Protein AF-A0A813M801-F1 (afdb_monomer)

InterPro domains:
  IPR053019 GATA zinc finger domain-containing protein [PTHR23353] (71-148)

pLDDT: mean 74.2, std 25.32, range [29.84, 98.56]

Foldseek 3Di:
DDDDDDPPPPPPPDDDPDPPPDFKDKFAAPPDQDPVLVVVLVVVQVVLCVVQVWDWDDDPRMIITGNDPPDPPVSVVVSVVVNVVSRCVSPVVRDRPVVDPPPPCPDPPDDDDDDDDDDDDDDDDDDDDDDDDDDDDDDDDDDDDDDDDDDDDDDDDDDDDDDDDDDDDDPPPPPPPPPPPPPPVDQDKDKDKFWFAQDPVCGRQFDWAFDQQATATQDHHVVVGGPPDDHRKGFQDKLNHGQHGHRVVSVVVCVVRRDGGIMTMIIGGD

Radius of gyration: 32.52 Å; Cα contacts (8 Å, |Δi|>4): 282; chains: 1; bounding box: 52×108×70 Å

Nearest PDB structures (foldseek):
  3soe-assembly1_A  TM=7.503E-01  e=3.562E-05  Homo sapiens
  1whd-assembly1_A  TM=6.529E-01  e=3.735E-04  Mus musculus
  1ujv-assembly1_A  TM=6.028E-01  e=6.126E-04  Homo sapiens
  7owg-assembly1_O-2  TM=7.382E-01  e=1.121E-02  Homo sapiens
  7pe7-assembly1_I  TM=6.429E-01  e=2.354E-02  Homo sapiens

Sequence (270 aa):
VATGGGTLGKILKLCTESEPGEAEERLLLPEAPSKEQVELLRRDLQKWTTNFRCSAIVKHGEVVANLQLGLPETERTTAKAELAAIVRFYFPGYTNNSSNSNSNNRGSNSNSNSSSNSTSNSRNENNHSNSNNNSNSSNSNKNKNNNNSNGTQRLSGEGLGRPSEAAPRLPSVKEGSQREEGSGRGRGFRLLSFLLRVSPDHGAGLDLEPERGGMRVEKVYDEPGQPGVLSQDLITKISEVSLQGNPDRVEAMFGKHFADGVEITVRRSQ

Organism: Polarella glacialis (NCBI:txid89957)

Solvent-accessible surface area (backbone atoms only — not comparable to full-atom values): 17928 Å² total; per-residue (Å²): 142,80,89,84,79,73,90,79,82,77,85,86,82,83,86,81,92,63,82,78,79,82,42,61,47,79,46,78,49,68,98,77,72,52,70,66,55,52,52,53,48,51,57,51,41,51,52,49,22,67,73,71,70,36,48,63,47,80,53,96,58,27,38,45,28,41,52,56,94,84,62,56,70,67,57,49,50,50,51,51,54,50,52,52,49,55,51,35,71,78,36,79,84,67,68,82,70,83,83,73,84,75,86,75,77,73,81,75,86,75,87,75,82,85,81,90,80,84,87,82,88,79,89,83,86,85,90,83,90,80,82,86,87,82,82,83,79,84,80,88,76,81,86,76,86,79,86,84,84,86,83,81,81,90,80,89,80,89,81,90,78,87,80,91,78,82,90,77,85,75,80,82,76,76,78,74,78,79,72,79,73,71,82,58,84,68,74,61,64,48,81,47,78,45,67,40,47,48,40,96,90,52,37,47,18,64,41,72,45,59,32,51,65,11,38,32,26,68,40,71,40,83,56,66,22,52,90,90,69,53,60,74,26,29,35,32,28,43,66,89,42,73,24,62,50,54,32,73,55,22,46,54,53,48,61,74,57,63,52,62,66,32,45,31,34,32,42,36,79,110

Secondary structure (DSSP, 8-state):
------S-SSSS-S---S-TTSSEEEEEPPSS--HHHHHHHHHHHHHHHHHHT-EEEEETTEEEEE--BTB-HHHHHHHHHHHHHHHHHHSTT---GGG-S------------------------------------------------------------------------------------PPPEEEEEEEPP-BTTTBTSEEEEEETTEEEEEEE-SSS--TT--TT-EEEEETTEE--S-HHHHHHHHHHH--TT-EEEEEEE-

Mean predicted aligned error: 19.55 Å

Structure (mmCIF, N/CA/C/O backbone):
data_AF-A0A813M801-F1
#
_entry.id   AF-A0A813M801-F1
#
loop_
_atom_site.group_PDB
_atom_site.id
_atom_site.type_symbol
_atom_site.label_atom_id
_atom_site.label_alt_id
_atom_site.label_comp_id
_atom_site.label_asym_id
_atom_site.label_entity_id
_atom_site.label_seq_id
_atom_site.pdbx_PDB_ins_code
_atom_site.Cartn_x
_atom_site.Cartn_y
_atom_site.Cartn_z
_atom_site.occupancy
_atom_site.B_iso_or_equiv
_atom_site.auth_seq_id
_atom_site.auth_comp_id
_atom_site.auth_asym_id
_atom_site.auth_atom_id
_atom_site.pdbx_PDB_model_num
ATOM 1 N N . VAL A 1 1 ? -23.380 26.845 14.882 1.00 40.50 1 VAL A N 1
ATOM 2 C CA . VAL A 1 1 ? -22.834 25.663 15.586 1.00 40.50 1 VAL A CA 1
ATOM 3 C C . VAL A 1 1 ? -23.123 24.450 14.720 1.00 40.50 1 VAL A C 1
ATOM 5 O O . VAL A 1 1 ? -24.264 24.022 14.658 1.00 40.50 1 VAL A O 1
ATOM 8 N N . ALA A 1 2 ? -22.131 23.999 13.957 1.00 29.84 2 ALA A N 1
ATOM 9 C CA . ALA A 1 2 ? -22.216 22.824 13.095 1.00 29.84 2 ALA A CA 1
ATOM 10 C C . ALA A 1 2 ? -20.895 22.065 13.249 1.00 29.84 2 ALA A C 1
ATOM 12 O O . ALA A 1 2 ? -19.829 22.585 12.927 1.00 29.84 2 ALA A O 1
ATOM 13 N N . THR A 1 3 ? -20.966 20.880 13.840 1.00 40.62 3 THR A N 1
ATOM 14 C CA . THR A 1 3 ? -19.845 19.968 14.060 1.00 40.62 3 THR A CA 1
ATOM 15 C C . THR A 1 3 ? -19.535 19.242 12.751 1.00 40.62 3 THR A C 1
ATOM 17 O O . THR A 1 3 ? -20.240 18.320 12.350 1.00 40.62 3 THR A O 1
ATOM 20 N N . GLY A 1 4 ? -18.493 19.694 12.050 1.00 33.97 4 GLY A N 1
ATOM 21 C CA . GLY A 1 4 ? -17.990 19.057 10.834 1.00 33.97 4 GLY A CA 1
ATOM 22 C C . GLY A 1 4 ? -17.323 17.718 11.146 1.00 33.97 4 GLY A C 1
ATOM 23 O O . GLY A 1 4 ? -16.201 17.682 11.645 1.00 33.97 4 GLY A O 1
ATOM 24 N N . GLY A 1 5 ? -18.023 16.621 10.855 1.00 33.50 5 GLY A N 1
ATOM 25 C CA . GLY A 1 5 ? -17.471 15.268 10.852 1.00 33.50 5 GLY A CA 1
ATOM 26 C C . GLY A 1 5 ? -16.501 15.079 9.684 1.00 33.50 5 GLY A C 1
ATOM 27 O O . GLY A 1 5 ? -16.848 15.335 8.532 1.00 33.50 5 GLY A O 1
ATOM 28 N N . GLY A 1 6 ? -15.276 14.662 10.004 1.00 31.52 6 GLY A N 1
ATOM 29 C CA . GLY A 1 6 ? -14.161 14.527 9.074 1.00 31.52 6 GLY A CA 1
ATOM 30 C C . GLY A 1 6 ? -14.360 13.475 7.980 1.00 31.52 6 GLY A C 1
ATOM 31 O O . GLY A 1 6 ? -14.891 12.385 8.187 1.00 31.52 6 GLY A O 1
ATOM 32 N N . THR A 1 7 ? -13.845 13.811 6.805 1.00 36.88 7 THR A N 1
ATOM 33 C CA . THR A 1 7 ? -13.883 13.105 5.517 1.00 36.88 7 THR A CA 1
ATOM 34 C C . THR A 1 7 ? -12.987 11.855 5.452 1.00 36.88 7 THR A C 1
ATOM 36 O O . THR A 1 7 ? -12.496 11.495 4.388 1.00 36.88 7 THR A O 1
ATOM 39 N N . LEU A 1 8 ? -12.768 11.168 6.577 1.00 40.62 8 LEU A N 1
ATOM 40 C CA . LEU A 1 8 ? -11.906 9.977 6.683 1.00 40.62 8 LEU A CA 1
ATOM 41 C C . LEU A 1 8 ? -12.676 8.646 6.581 1.00 40.62 8 LEU A C 1
ATOM 43 O O . LEU A 1 8 ? -12.097 7.577 6.733 1.00 40.62 8 LEU A O 1
ATOM 47 N N . GLY A 1 9 ? -13.982 8.690 6.297 1.00 31.75 9 GLY A N 1
ATOM 48 C CA . GLY A 1 9 ? -14.856 7.510 6.293 1.00 31.75 9 GLY A CA 1
ATOM 49 C C . GLY A 1 9 ? -15.048 6.789 4.952 1.00 31.75 9 GLY A C 1
ATOM 50 O O . GLY A 1 9 ? -15.886 5.896 4.890 1.00 31.75 9 GLY A O 1
ATOM 51 N N . LYS A 1 10 ? -14.361 7.169 3.860 1.00 34.44 10 LYS A N 1
ATOM 52 C CA . LYS A 1 10 ? -14.685 6.650 2.507 1.00 34.44 10 LYS A CA 1
ATOM 53 C C . LYS A 1 10 ? -13.541 5.986 1.722 1.00 34.44 10 LYS A C 1
ATOM 55 O O . LYS A 1 10 ? -13.781 5.570 0.597 1.00 34.44 10 LYS A O 1
ATOM 60 N N . ILE A 1 11 ? -12.344 5.811 2.293 1.00 38.31 11 ILE A N 1
ATOM 61 C CA . ILE A 1 11 ? -11.178 5.202 1.598 1.00 38.31 11 ILE A CA 1
ATOM 62 C C . ILE A 1 11 ? -10.722 3.894 2.286 1.00 38.31 11 ILE A C 1
ATOM 64 O O . ILE A 1 11 ? -9.548 3.563 2.344 1.00 38.31 11 ILE A O 1
ATOM 68 N N . LEU A 1 12 ? -11.658 3.120 2.838 1.00 38.91 12 LEU A N 1
ATOM 69 C CA . LEU A 1 12 ? -11.398 1.768 3.364 1.00 38.91 12 LEU A CA 1
ATOM 70 C C . LEU A 1 12 ? -12.501 0.800 2.917 1.00 38.91 12 LEU A C 1
ATOM 72 O O . LEU A 1 12 ? -13.109 0.111 3.731 1.00 38.91 12 LEU A O 1
ATOM 76 N N . LYS A 1 13 ? -12.835 0.799 1.620 1.00 37.06 13 LYS A N 1
ATOM 77 C CA . LYS A 1 13 ? -13.874 -0.093 1.080 1.00 37.06 13 LYS A CA 1
ATOM 78 C C . LYS A 1 13 ? -13.565 -0.628 -0.321 1.00 37.06 13 LYS A C 1
ATOM 80 O O . LYS A 1 13 ? -14.449 -0.643 -1.167 1.00 37.06 13 LYS A O 1
ATOM 85 N N . LEU A 1 14 ? -12.316 -1.031 -0.569 1.00 33.16 14 LEU A N 1
ATOM 86 C CA . LEU A 1 14 ? -11.939 -1.709 -1.821 1.00 33.16 14 LEU A CA 1
ATOM 87 C C . LEU A 1 14 ? -11.057 -2.959 -1.660 1.00 33.16 14 LEU A C 1
ATOM 89 O O . LEU A 1 14 ? -10.792 -3.615 -2.655 1.00 33.16 14 LEU A O 1
ATOM 93 N N . CYS A 1 15 ? -10.671 -3.365 -0.448 1.00 38.50 15 CYS A N 1
ATOM 94 C CA . CYS A 1 15 ? -9.910 -4.606 -0.259 1.00 38.50 15 CYS A CA 1
ATOM 95 C C . CYS A 1 15 ? -10.601 -5.500 0.765 1.00 38.50 15 CYS A C 1
ATOM 97 O O . CYS A 1 15 ? -10.278 -5.380 1.943 1.00 38.50 15 CYS A O 1
ATOM 99 N N . THR A 1 16 ? -11.566 -6.335 0.358 1.00 40.50 16 THR A N 1
ATOM 100 C CA . THR A 1 16 ? -11.902 -7.608 1.047 1.00 40.50 16 THR A CA 1
ATOM 101 C C . THR A 1 16 ? -12.977 -8.404 0.288 1.00 40.50 16 THR A C 1
ATOM 103 O O . THR A 1 16 ? -14.099 -8.566 0.749 1.00 40.50 16 THR A O 1
ATOM 106 N N . GLU A 1 17 ? -12.623 -8.935 -0.881 1.00 36.94 17 GLU A N 1
ATOM 107 C CA . GLU A 1 17 ? -13.150 -10.230 -1.348 1.00 36.94 17 GLU A CA 1
ATOM 108 C C . GLU A 1 17 ? -11.954 -11.183 -1.448 1.00 36.94 17 GLU A C 1
ATOM 110 O O . GLU A 1 17 ? -11.489 -11.571 -2.511 1.00 36.94 17 GLU A O 1
ATOM 115 N N . SER A 1 18 ? -11.350 -11.459 -0.298 1.00 44.12 18 SER A N 1
ATOM 116 C CA . SER A 1 18 ? -10.435 -12.584 -0.113 1.00 44.12 18 SER A CA 1
ATOM 117 C C . SER A 1 18 ? -11.228 -13.588 0.704 1.00 44.12 18 SER A C 1
ATOM 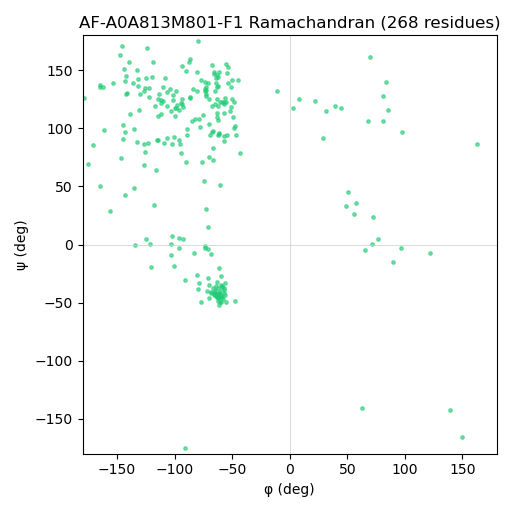119 O O . SER A 1 18 ? -11.859 -13.169 1.677 1.00 44.12 18 SER A O 1
ATOM 121 N N . GLU A 1 19 ? -11.264 -14.861 0.304 1.00 47.78 19 GLU A N 1
ATOM 122 C CA . GLU A 1 19 ? -12.010 -15.874 1.053 1.00 47.78 19 GLU A CA 1
ATOM 123 C C . GLU A 1 19 ? -11.667 -15.785 2.556 1.00 47.78 19 GLU A C 1
ATOM 125 O O . GLU A 1 19 ? -10.489 -15.864 2.916 1.00 47.78 19 GLU A O 1
ATOM 130 N N . PRO A 1 20 ? -12.661 -15.590 3.444 1.00 55.03 20 PRO A N 1
ATOM 131 C CA . PRO A 1 20 ? -12.448 -15.284 4.864 1.00 55.03 20 PRO A CA 1
ATOM 132 C C . PRO A 1 20 ? -11.910 -16.467 5.695 1.00 55.03 20 PRO A C 1
ATOM 134 O O . PRO A 1 20 ? -11.972 -16.439 6.920 1.00 55.03 20 PRO A O 1
ATOM 137 N N . GLY A 1 21 ? -11.399 -17.524 5.058 1.00 56.75 21 GLY A N 1
ATOM 138 C CA . GLY A 1 21 ? -11.159 -18.811 5.708 1.00 56.75 21 GLY A CA 1
ATOM 139 C C 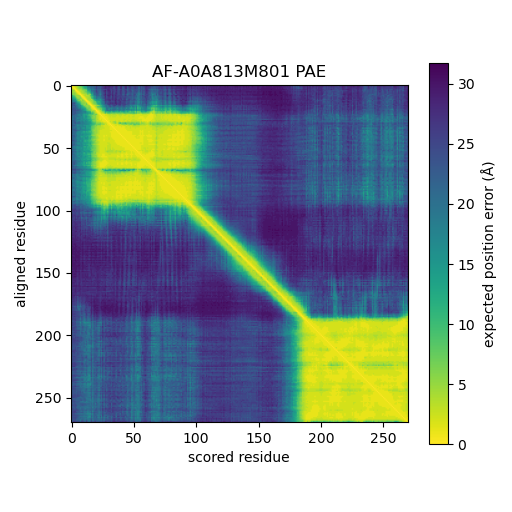. GLY A 1 21 ? -9.891 -18.903 6.558 1.00 56.75 21 GLY A C 1
ATOM 140 O O . GLY A 1 21 ? -9.925 -19.534 7.609 1.00 56.75 21 GLY A O 1
ATOM 141 N N . GLU A 1 22 ? -8.772 -18.301 6.136 1.00 64.56 22 GLU A N 1
ATOM 142 C CA . GLU A 1 22 ? -7.460 -18.659 6.719 1.00 64.56 22 GLU A CA 1
ATOM 143 C C . GLU A 1 22 ? -6.697 -17.505 7.388 1.00 64.56 22 GLU A C 1
ATOM 145 O O . GLU A 1 22 ? -5.806 -17.742 8.205 1.00 64.56 22 GLU A O 1
ATOM 150 N N . ALA A 1 23 ? -7.036 -16.252 7.073 1.00 82.69 23 ALA A N 1
ATOM 151 C CA . ALA A 1 23 ? -6.288 -15.076 7.533 1.00 82.69 23 ALA A CA 1
ATOM 152 C C . ALA A 1 23 ? -6.961 -14.303 8.684 1.00 82.69 23 ALA A C 1
ATOM 154 O O . ALA A 1 23 ? -6.347 -13.397 9.255 1.00 82.69 23 ALA A O 1
ATOM 155 N N . GLU A 1 24 ? -8.209 -14.635 9.029 1.00 90.31 24 GLU A N 1
ATOM 156 C CA . GLU A 1 24 ? -8.966 -13.960 10.087 1.00 90.31 24 GLU A CA 1
ATOM 157 C C . GLU A 1 24 ? -8.911 -14.756 11.400 1.00 90.31 24 GLU A C 1
ATOM 159 O O . GLU A 1 24 ? -9.388 -15.882 11.493 1.00 90.31 24 GLU A O 1
ATOM 164 N N . GLU A 1 25 ? -8.337 -14.152 12.438 1.00 91.56 25 GLU A N 1
ATOM 165 C CA . GLU A 1 25 ? -8.314 -14.673 13.803 1.00 91.56 25 GLU A CA 1
ATOM 166 C C . GLU A 1 25 ? -9.372 -13.936 14.634 1.00 91.56 25 GLU A C 1
ATOM 168 O O . GLU A 1 25 ? -9.363 -12.704 14.723 1.00 91.56 25 GLU A O 1
ATOM 173 N N . ARG A 1 26 ? -10.286 -14.683 15.261 1.00 94.31 26 ARG A N 1
ATOM 174 C CA . ARG A 1 26 ? -11.376 -14.129 16.076 1.00 94.31 26 ARG A CA 1
ATOM 175 C C . ARG A 1 26 ? -11.223 -14.594 17.521 1.00 94.31 26 ARG A C 1
ATOM 177 O O . ARG A 1 26 ? -11.252 -15.791 17.799 1.00 94.31 26 ARG A O 1
ATOM 184 N N . LEU A 1 27 ? -11.065 -13.647 18.443 1.00 94.31 27 LEU A N 1
ATOM 185 C CA . LEU A 1 27 ? -10.926 -13.896 19.878 1.00 94.31 27 LEU A CA 1
ATOM 186 C C . LEU A 1 27 ? -12.137 -13.318 20.613 1.00 94.31 27 LEU A C 1
ATOM 188 O O . LEU A 1 27 ? -12.291 -12.101 20.703 1.00 94.31 27 LEU A O 1
ATOM 192 N N . LEU A 1 28 ? -12.997 -14.180 21.151 1.00 94.75 28 LEU A N 1
ATOM 193 C CA . LEU A 1 28 ? -14.144 -13.755 21.960 1.00 94.75 28 LEU A CA 1
ATOM 194 C C . LEU A 1 28 ? -13.6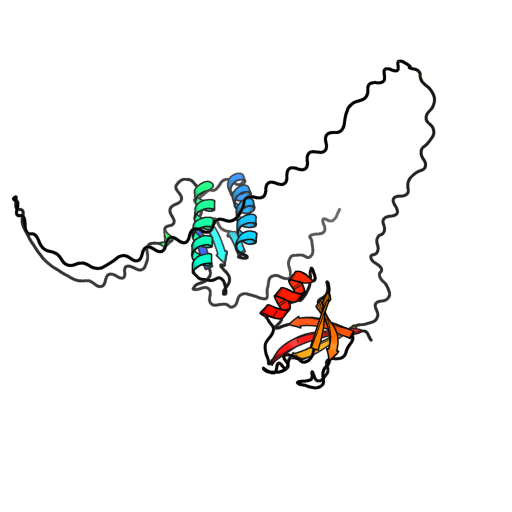64 -13.073 23.249 1.00 94.75 28 LEU A C 1
ATOM 196 O O . LEU A 1 28 ? -12.807 -13.602 23.942 1.00 94.75 28 LEU A O 1
ATOM 200 N N . LEU A 1 29 ? -14.206 -11.914 23.595 1.00 94.75 29 LEU A N 1
ATOM 201 C CA . LEU A 1 29 ? -13.975 -11.277 24.889 1.00 94.75 29 LEU A CA 1
ATOM 202 C C . LEU A 1 29 ? -14.991 -11.806 25.917 1.00 94.75 29 LEU A C 1
ATOM 204 O O . LEU A 1 29 ? -16.044 -12.320 25.536 1.00 94.75 29 LEU A O 1
ATOM 208 N N . PRO A 1 30 ? -14.711 -11.682 27.227 1.00 92.00 30 PRO A N 1
ATOM 209 C CA . PRO A 1 30 ? -15.705 -11.945 28.266 1.00 92.00 30 PRO A CA 1
ATOM 210 C C . PRO A 1 30 ? -16.981 -11.112 28.069 1.00 92.00 30 PRO A C 1
ATOM 212 O O . PRO A 1 30 ? -16.933 -10.035 27.484 1.00 92.00 30 PRO A O 1
ATOM 215 N N . GLU A 1 31 ? -18.109 -11.583 28.602 1.00 88.50 31 GLU A N 1
ATOM 216 C CA . GLU A 1 31 ? -19.463 -11.083 28.295 1.00 88.50 31 GLU A CA 1
ATOM 217 C C . GLU A 1 31 ? -19.708 -9.601 28.659 1.00 88.50 31 GLU A C 1
ATOM 219 O O . GLU A 1 31 ? -20.595 -8.955 28.104 1.00 88.50 31 GLU A O 1
ATOM 224 N N . ALA A 1 32 ? -18.898 -9.025 29.553 1.00 90.81 32 ALA A N 1
ATOM 225 C CA . ALA A 1 32 ? -19.031 -7.635 29.987 1.00 90.81 32 ALA A CA 1
ATOM 226 C C . ALA A 1 32 ? -17.666 -6.990 30.306 1.00 90.81 32 ALA A C 1
ATOM 228 O O . ALA A 1 32 ? -17.331 -6.798 31.478 1.00 90.81 32 ALA A O 1
ATOM 229 N N . PRO A 1 33 ? -16.847 -6.645 29.294 1.00 94.25 33 PRO A N 1
ATOM 230 C CA . PRO A 1 33 ? -15.592 -5.952 29.535 1.00 94.25 33 PRO A CA 1
ATOM 231 C C . PRO A 1 33 ? -15.882 -4.508 29.963 1.00 94.25 33 PRO A C 1
ATOM 233 O O . PRO A 1 33 ? -16.760 -3.846 29.399 1.00 94.25 33 PRO A O 1
ATOM 236 N N . SER A 1 34 ? -15.147 -3.982 30.947 1.00 96.44 34 SER A N 1
ATOM 237 C CA . SER A 1 34 ? -15.328 -2.581 31.331 1.00 96.44 34 SER A CA 1
ATOM 238 C C . SER A 1 34 ? -14.904 -1.657 30.183 1.00 96.44 34 SER A C 1
ATOM 240 O O . SER A 1 34 ? -13.991 -1.961 29.411 1.00 96.44 34 SER A O 1
ATOM 242 N N . LYS A 1 35 ? -15.550 -0.492 30.061 1.00 95.44 35 LYS A N 1
ATOM 243 C CA . LYS A 1 35 ? -15.223 0.482 29.006 1.00 95.44 35 LYS A CA 1
ATOM 244 C C . LYS A 1 35 ? -13.747 0.897 29.050 1.00 95.44 35 LYS A C 1
ATOM 246 O O . LYS A 1 35 ? -13.119 1.031 28.006 1.00 95.44 35 LYS A O 1
ATOM 251 N N . GLU A 1 36 ? -13.199 1.069 30.250 1.00 97.00 36 GLU A N 1
ATOM 252 C CA . GLU A 1 36 ? -11.793 1.429 30.457 1.00 97.00 36 GLU A CA 1
ATOM 253 C C . GLU A 1 36 ? -10.845 0.314 30.002 1.00 97.00 36 GLU A C 1
ATOM 255 O O . GLU A 1 36 ? -9.862 0.592 29.317 1.00 97.00 36 GLU A O 1
ATOM 260 N N . GLN A 1 37 ? -11.169 -0.951 30.295 1.00 96.12 37 GLN A N 1
ATOM 261 C CA . GLN A 1 37 ? -10.396 -2.098 29.809 1.00 96.12 37 GLN A CA 1
ATOM 262 C C . GLN A 1 37 ? -10.397 -2.168 28.281 1.00 96.12 37 GLN A C 1
ATOM 264 O O . GLN A 1 37 ? -9.351 -2.403 27.682 1.00 96.12 37 GLN A O 1
ATOM 269 N N . VAL A 1 38 ? -11.545 -1.923 27.639 1.00 96.56 38 VAL A N 1
ATOM 270 C CA . VAL A 1 38 ? -11.645 -1.917 26.170 1.00 96.56 38 VAL A CA 1
ATOM 271 C C . VAL A 1 38 ? -10.812 -0.790 25.552 1.00 96.56 38 VAL A C 1
ATOM 273 O O . VAL A 1 38 ? -10.171 -1.005 24.525 1.00 96.56 38 VAL A O 1
ATOM 276 N N . GLU A 1 39 ? -10.781 0.397 26.158 1.00 96.25 39 GLU A N 1
ATOM 277 C CA . GLU A 1 39 ? -9.950 1.511 25.678 1.00 96.25 39 GLU A CA 1
ATOM 278 C C . GLU A 1 39 ? -8.449 1.213 25.801 1.00 96.25 39 GLU A C 1
ATOM 280 O O . GLU A 1 39 ? -7.685 1.444 24.860 1.00 96.25 39 GLU A O 1
ATOM 285 N N . LEU A 1 40 ? -8.017 0.635 26.925 1.00 97.50 40 LEU A N 1
ATOM 286 C CA . LEU A 1 40 ? -6.623 0.222 27.100 1.00 97.50 40 LEU A CA 1
ATOM 287 C C . LEU A 1 40 ? -6.236 -0.904 26.131 1.00 97.50 40 LEU A C 1
ATOM 289 O O . LEU A 1 40 ? -5.183 -0.820 25.494 1.00 97.50 40 LEU A O 1
ATOM 293 N N . LEU A 1 41 ? -7.121 -1.890 25.944 1.00 97.75 41 LEU A N 1
ATOM 294 C CA . LEU A 1 41 ? -6.961 -2.939 24.940 1.00 97.75 41 LEU A CA 1
ATOM 295 C C . LEU A 1 41 ? -6.781 -2.332 23.544 1.00 97.75 41 LEU A C 1
ATOM 297 O O . LEU A 1 41 ? -5.837 -2.689 22.846 1.00 97.75 41 LEU A O 1
ATOM 301 N N . ARG A 1 42 ? -7.640 -1.391 23.130 1.00 96.88 42 ARG A N 1
ATOM 302 C CA . ARG A 1 42 ? -7.536 -0.726 21.817 1.00 96.88 42 ARG A CA 1
ATOM 303 C C . ARG A 1 42 ? -6.187 -0.042 21.619 1.00 96.88 42 ARG A C 1
ATOM 305 O O . ARG A 1 42 ? -5.608 -0.155 20.540 1.00 96.88 42 ARG A O 1
ATOM 312 N N . ARG A 1 43 ? -5.669 0.632 22.650 1.00 97.56 43 ARG A N 1
ATOM 313 C CA . ARG A 1 43 ? -4.358 1.296 22.598 1.00 97.56 43 ARG A CA 1
ATOM 314 C C . ARG A 1 43 ? -3.224 0.304 22.342 1.00 97.56 43 ARG A C 1
ATOM 316 O O . ARG A 1 43 ? -2.330 0.597 21.551 1.00 97.56 43 ARG A O 1
ATOM 323 N N . ASP A 1 44 ? -3.245 -0.855 22.992 1.00 98.06 44 ASP A N 1
ATOM 324 C CA . ASP A 1 44 ? -2.198 -1.861 22.794 1.00 98.06 44 ASP A CA 1
ATOM 325 C C . ASP A 1 44 ? -2.393 -2.661 21.501 1.00 98.06 44 ASP A C 1
ATOM 327 O O . ASP A 1 44 ? -1.411 -2.942 20.817 1.00 98.06 44 ASP A O 1
ATOM 331 N N . LEU A 1 45 ? -3.638 -2.907 21.075 1.00 97.12 45 LEU A N 1
ATOM 332 C CA . LEU A 1 45 ? -3.931 -3.440 19.742 1.00 97.12 45 LEU A CA 1
ATOM 333 C C . LEU A 1 45 ? -3.409 -2.520 18.634 1.00 97.12 45 LEU A C 1
ATOM 335 O O . LEU A 1 45 ? -2.924 -3.012 17.619 1.00 97.12 45 LEU A O 1
ATOM 339 N N . GLN A 1 46 ? -3.451 -1.198 18.813 1.00 94.25 46 GLN A N 1
ATOM 340 C CA . GLN A 1 46 ? -2.884 -0.259 17.843 1.00 94.25 46 GLN A CA 1
ATOM 341 C C . GLN A 1 46 ? -1.358 -0.400 17.733 1.00 94.25 46 GLN A C 1
ATOM 343 O O . GLN A 1 46 ? -0.829 -0.401 16.623 1.00 94.25 46 GLN A O 1
ATOM 348 N N . LYS A 1 47 ? -0.650 -0.582 18.857 1.00 94.94 47 LYS A N 1
ATOM 349 C CA . LYS A 1 47 ? 0.799 -0.860 18.847 1.00 94.94 47 LYS A CA 1
ATOM 350 C C . LYS A 1 47 ? 1.107 -2.200 18.179 1.00 94.94 47 LYS A C 1
ATOM 352 O O . LYS A 1 47 ? 2.007 -2.287 17.347 1.00 94.94 47 LYS A O 1
ATOM 357 N N . TRP A 1 48 ? 0.325 -3.228 18.496 1.00 96.50 48 TRP A N 1
ATOM 358 C CA . TRP A 1 48 ? 0.438 -4.544 17.870 1.00 96.50 48 TRP A CA 1
ATOM 359 C C . TRP A 1 48 ? 0.234 -4.466 16.348 1.00 96.50 48 TRP A C 1
ATOM 361 O O . TRP A 1 48 ? 1.047 -4.971 15.578 1.00 96.50 48 TRP A O 1
ATOM 371 N N . THR A 1 49 ? -0.788 -3.727 15.907 1.00 93.94 49 THR A N 1
ATOM 372 C CA . THR A 1 49 ? -1.100 -3.460 14.492 1.00 93.94 49 THR A CA 1
ATOM 373 C C . THR A 1 49 ? 0.100 -2.830 13.776 1.00 93.94 49 THR A C 1
ATOM 375 O O . THR A 1 49 ? 0.453 -3.248 12.674 1.00 93.94 49 THR A O 1
ATOM 378 N N . THR A 1 50 ? 0.778 -1.861 14.405 1.00 90.75 50 THR A N 1
ATOM 379 C CA . THR A 1 50 ? 1.983 -1.240 13.829 1.00 90.75 50 THR A CA 1
ATOM 380 C C . THR A 1 50 ? 3.194 -2.170 13.799 1.00 90.75 50 THR A C 1
ATOM 382 O O . THR A 1 50 ? 3.960 -2.111 12.839 1.00 90.75 50 THR A O 1
ATOM 385 N N . ASN A 1 51 ? 3.353 -3.041 14.801 1.00 93.25 51 ASN A N 1
ATOM 386 C CA . ASN A 1 51 ? 4.486 -3.965 14.888 1.00 93.25 51 ASN A CA 1
ATOM 387 C C . ASN A 1 51 ? 4.413 -5.061 13.820 1.00 93.25 51 ASN A C 1
ATOM 389 O O . ASN A 1 51 ? 5.397 -5.307 13.129 1.00 93.25 51 ASN A O 1
ATOM 393 N N . PHE A 1 52 ? 3.242 -5.678 13.648 1.00 92.88 52 PHE A N 1
ATOM 394 C CA . PHE A 1 52 ? 3.063 -6.808 12.729 1.00 92.88 52 PHE A CA 1
ATOM 395 C C . PHE A 1 52 ? 2.525 -6.414 11.352 1.00 92.88 52 PHE A C 1
ATOM 397 O O . PHE A 1 52 ? 2.376 -7.270 10.487 1.00 92.88 52 PHE A O 1
ATOM 404 N N . ARG A 1 53 ? 2.215 -5.128 11.130 1.00 91.75 53 ARG A N 1
ATOM 405 C CA . ARG A 1 53 ? 1.558 -4.628 9.905 1.00 91.75 53 ARG A CA 1
ATOM 406 C C . ARG A 1 53 ? 0.220 -5.329 9.596 1.00 91.75 53 ARG A C 1
ATOM 408 O O . ARG A 1 53 ? -0.212 -5.375 8.448 1.00 91.75 53 ARG A O 1
ATOM 415 N N . CYS A 1 54 ? -0.443 -5.845 10.627 1.00 93.56 54 CYS A N 1
ATOM 416 C CA . CYS A 1 54 ? -1.760 -6.482 10.558 1.00 93.56 54 CYS A CA 1
ATOM 417 C C . CYS A 1 54 ? -2.880 -5.456 10.791 1.00 93.56 54 CYS A C 1
ATOM 419 O O . CYS A 1 54 ? -2.613 -4.268 10.944 1.00 93.56 54 CYS A O 1
ATOM 421 N N . SER A 1 55 ? -4.139 -5.900 10.860 1.00 93.81 55 SER A N 1
ATOM 422 C CA . SER A 1 55 ? -5.240 -5.087 11.401 1.00 93.81 55 SER A CA 1
ATOM 423 C C . SER A 1 55 ? -5.965 -5.825 12.517 1.00 93.81 55 SER A C 1
ATOM 425 O O . SER A 1 55 ? -6.290 -6.991 12.329 1.00 93.81 55 SER A O 1
ATOM 427 N N . ALA A 1 56 ? -6.260 -5.161 13.635 1.00 96.12 56 ALA A N 1
ATOM 428 C CA . ALA A 1 56 ? -7.097 -5.705 14.705 1.00 96.12 56 ALA A CA 1
ATOM 429 C C . ALA A 1 56 ? -8.169 -4.697 15.134 1.00 96.12 56 ALA A C 1
ATOM 431 O O . ALA A 1 56 ? -7.893 -3.506 15.285 1.00 96.12 56 ALA A O 1
ATOM 432 N N . ILE A 1 57 ? -9.400 -5.170 15.332 1.00 95.88 57 ILE A N 1
ATOM 433 C CA . ILE A 1 57 ? -10.550 -4.342 15.710 1.00 95.88 57 ILE A CA 1
ATOM 434 C C . ILE A 1 57 ? -11.345 -5.052 16.805 1.00 95.88 57 ILE A C 1
ATOM 436 O O . ILE A 1 57 ? -11.590 -6.250 16.726 1.00 95.88 57 ILE A O 1
ATOM 440 N N . VAL A 1 58 ? -11.801 -4.293 17.804 1.00 96.56 58 VAL A N 1
ATOM 441 C CA . VAL A 1 58 ? -12.749 -4.780 18.816 1.00 96.56 58 VAL A CA 1
ATOM 442 C C . VAL A 1 58 ? -14.175 -4.462 18.369 1.00 96.56 58 VAL A C 1
ATOM 444 O O . VAL A 1 58 ? -14.525 -3.284 18.238 1.00 96.56 58 VAL A O 1
ATOM 447 N N . LYS A 1 59 ? -15.009 -5.481 18.155 1.00 93.25 59 LYS A N 1
ATOM 448 C CA . LYS A 1 59 ? -16.403 -5.344 17.701 1.00 93.25 59 LYS A CA 1
ATOM 449 C C . LYS A 1 59 ? -17.267 -6.401 18.381 1.00 93.25 59 LYS A C 1
ATOM 451 O O . LYS A 1 59 ? -16.802 -7.505 18.543 1.00 93.25 59 LYS A O 1
ATOM 456 N N . HIS A 1 60 ? -18.493 -6.081 18.796 1.00 93.25 60 HIS A N 1
ATOM 457 C CA . HIS A 1 60 ? -19.447 -7.055 19.375 1.00 93.25 60 HIS A CA 1
ATOM 458 C C . HIS A 1 60 ? -18.899 -7.967 20.495 1.00 93.25 60 HIS A C 1
ATOM 460 O O . HIS A 1 60 ? -19.318 -9.112 20.613 1.00 93.25 60 HIS A O 1
ATOM 466 N N . GLY A 1 61 ? -17.965 -7.477 21.317 1.00 93.69 61 GLY A N 1
ATOM 467 C CA . GLY A 1 61 ? -17.346 -8.315 22.348 1.00 93.69 61 GLY A CA 1
ATOM 468 C C . GLY A 1 61 ? -16.381 -9.364 21.788 1.00 93.69 61 GLY A C 1
ATOM 469 O O . GLY A 1 61 ? -16.133 -10.361 22.440 1.00 93.69 61 GLY A O 1
ATOM 470 N N . GLU A 1 62 ? -15.817 -9.156 20.603 1.00 95.69 62 GLU A N 1
ATOM 471 C CA . GLU A 1 62 ? -14.757 -9.976 20.018 1.00 95.69 62 GLU A CA 1
ATOM 472 C C . GLU A 1 62 ? -13.635 -9.083 19.468 1.00 95.69 62 GLU A C 1
ATOM 474 O O . GLU A 1 62 ? -13.853 -7.936 19.062 1.00 95.69 62 GLU A O 1
ATOM 479 N N . VAL A 1 63 ? -12.411 -9.602 19.481 1.00 96.62 63 VAL A N 1
ATOM 480 C CA . VAL A 1 63 ? -11.267 -9.037 18.767 1.00 96.62 63 VAL A CA 1
ATOM 481 C C . VAL A 1 63 ? -11.145 -9.784 17.453 1.00 96.62 63 VAL A C 1
ATOM 483 O O . VAL A 1 63 ? -10.888 -10.984 17.440 1.00 96.62 63 VAL A O 1
ATOM 486 N N . VAL A 1 64 ? -11.330 -9.066 16.353 1.00 95.44 64 VAL A N 1
ATOM 487 C CA . VAL A 1 64 ? -11.160 -9.586 15.000 1.00 95.44 64 VAL A CA 1
ATOM 488 C C . VAL A 1 64 ? -9.836 -9.064 14.469 1.00 95.44 64 VAL A C 1
ATOM 490 O O . VAL A 1 64 ? -9.667 -7.851 14.310 1.00 95.44 64 VAL A O 1
ATOM 493 N N . ALA A 1 65 ? -8.894 -9.968 14.225 1.00 95.19 65 ALA A N 1
ATOM 494 C CA . ALA A 1 65 ? -7.588 -9.661 13.671 1.00 95.19 65 ALA A CA 1
ATOM 495 C C . ALA A 1 65 ? -7.434 -10.280 12.281 1.00 95.19 65 ALA A C 1
ATOM 497 O O . ALA A 1 65 ? -7.582 -11.482 12.103 1.00 95.19 65 ALA A O 1
ATOM 498 N N . ASN A 1 66 ? -7.100 -9.454 11.295 1.00 94.00 66 ASN A N 1
ATOM 499 C CA . ASN A 1 66 ? -6.731 -9.896 9.958 1.00 94.00 66 ASN A CA 1
ATOM 500 C C . ASN A 1 66 ? -5.203 -9.888 9.854 1.00 94.00 66 ASN A C 1
ATOM 502 O O . ASN A 1 66 ? -4.561 -8.828 9.892 1.00 94.00 66 ASN A O 1
ATOM 506 N N . LEU A 1 67 ? -4.637 -11.089 9.775 1.00 92.12 67 LEU A N 1
ATOM 507 C CA . LEU A 1 67 ? -3.221 -11.327 9.548 1.00 92.12 67 LEU A CA 1
ATOM 508 C C . LEU A 1 67 ? -3.030 -11.405 8.033 1.00 92.12 67 LEU A C 1
ATOM 510 O O . LEU A 1 67 ? -3.263 -12.450 7.432 1.00 92.12 67 LEU A O 1
ATOM 514 N N . GLN A 1 68 ? -2.676 -10.273 7.419 1.00 82.81 68 GLN A N 1
ATOM 515 C CA . GLN A 1 68 ? -2.599 -10.114 5.962 1.00 82.81 68 GLN A CA 1
ATOM 516 C C . GLN A 1 68 ? -1.901 -11.296 5.265 1.00 82.81 68 GLN A C 1
ATOM 518 O O . GLN A 1 68 ? -0.881 -11.806 5.742 1.00 82.81 68 GLN A O 1
ATOM 523 N N . LEU A 1 69 ? -2.408 -11.680 4.086 1.00 65.44 69 LEU A N 1
ATOM 524 C CA . LEU A 1 69 ? -1.704 -12.608 3.201 1.00 65.44 69 LEU A CA 1
ATOM 525 C C . LEU A 1 69 ? -0.330 -12.024 2.834 1.00 65.44 69 LEU A C 1
ATOM 527 O O . LEU A 1 69 ? -0.237 -10.926 2.287 1.00 65.44 69 LEU A O 1
ATOM 531 N N . GLY A 1 70 ? 0.735 -12.768 3.136 1.00 76.00 70 GLY A N 1
ATOM 532 C CA . GLY A 1 70 ? 2.115 -12.405 2.799 1.00 76.00 70 GLY A CA 1
ATOM 533 C C . GLY A 1 70 ? 3.068 -12.292 3.988 1.00 76.00 70 GLY A C 1
ATOM 534 O O . GLY A 1 70 ? 4.270 -12.163 3.769 1.00 76.00 70 GLY A O 1
ATOM 535 N N . LEU A 1 71 ? 2.574 -12.371 5.227 1.00 83.94 71 LEU A N 1
ATOM 536 C CA . LEU A 1 71 ? 3.444 -12.615 6.380 1.00 83.94 71 LEU A CA 1
ATOM 537 C C . LEU A 1 71 ? 3.914 -14.079 6.377 1.00 83.94 71 LEU A C 1
ATOM 539 O O . LEU A 1 71 ? 3.087 -14.973 6.156 1.00 83.94 71 LEU A O 1
ATOM 543 N N . PRO A 1 72 ? 5.207 -14.354 6.633 1.00 91.06 72 PRO A N 1
ATOM 544 C CA . PRO A 1 72 ? 5.683 -15.721 6.792 1.00 91.06 72 PRO A CA 1
ATOM 545 C C . PRO A 1 72 ? 4.984 -16.390 7.984 1.00 91.06 72 PRO A C 1
ATOM 547 O O . PRO A 1 72 ? 4.636 -15.741 8.971 1.00 91.06 72 PRO A O 1
ATOM 550 N N . GLU A 1 73 ? 4.786 -17.708 7.907 1.00 89.75 73 GLU A N 1
ATOM 551 C CA . GLU A 1 73 ? 4.020 -18.471 8.908 1.00 89.75 73 GLU A CA 1
ATOM 552 C C . GLU A 1 73 ? 4.556 -18.316 10.339 1.00 89.75 73 GLU A C 1
ATOM 554 O O . GLU A 1 73 ? 3.797 -18.277 11.311 1.00 89.75 73 GLU A O 1
ATOM 559 N N . THR A 1 74 ? 5.872 -18.160 10.468 1.00 94.00 74 THR A N 1
ATOM 560 C CA . THR A 1 74 ? 6.549 -17.896 11.738 1.00 94.00 74 THR A CA 1
ATOM 561 C C . THR A 1 74 ? 6.096 -16.574 12.356 1.00 94.00 74 THR A C 1
ATOM 563 O O . THR A 1 74 ? 5.696 -16.552 13.518 1.00 94.00 74 THR A O 1
ATOM 566 N N . GLU A 1 75 ? 6.076 -15.489 11.579 1.00 93.94 75 GLU A N 1
ATOM 567 C CA . GLU A 1 75 ? 5.610 -14.176 12.039 1.00 93.94 75 GLU A CA 1
ATOM 568 C C . GLU A 1 75 ? 4.114 -14.182 12.336 1.00 93.94 75 GLU A C 1
ATOM 570 O O . GLU A 1 75 ? 3.699 -13.589 13.329 1.00 93.94 75 GLU A O 1
ATOM 575 N N . ARG A 1 76 ? 3.303 -14.903 11.547 1.00 93.00 76 ARG A N 1
ATOM 576 C CA . ARG A 1 76 ? 1.873 -15.085 11.851 1.00 93.00 76 ARG A CA 1
ATOM 577 C C . ARG A 1 76 ? 1.680 -15.758 13.206 1.00 93.00 76 ARG A C 1
ATOM 579 O O . ARG A 1 76 ? 0.875 -15.296 14.011 1.00 93.00 76 ARG A O 1
ATOM 586 N N . THR A 1 77 ? 2.447 -16.809 13.482 1.00 93.38 77 THR A N 1
ATOM 587 C CA . THR A 1 77 ? 2.404 -17.527 14.762 1.00 93.38 77 THR A CA 1
ATOM 588 C C . THR A 1 77 ? 2.800 -16.615 15.924 1.00 93.38 77 THR A C 1
ATOM 590 O O . THR A 1 77 ? 2.105 -16.573 16.940 1.00 93.38 77 THR A O 1
ATOM 593 N N . THR A 1 78 ? 3.868 -15.827 15.767 1.00 95.56 78 THR A N 1
ATOM 594 C CA . THR A 1 78 ? 4.293 -14.841 16.771 1.00 95.56 78 THR A CA 1
ATOM 595 C C . THR A 1 78 ? 3.236 -13.757 16.984 1.00 95.56 78 THR A C 1
ATOM 597 O O . THR A 1 78 ? 2.884 -13.470 18.127 1.00 95.56 78 THR A O 1
ATOM 600 N N . ALA A 1 79 ? 2.667 -13.213 15.906 1.00 95.62 79 ALA A N 1
ATOM 601 C CA . ALA A 1 79 ? 1.620 -12.200 15.961 1.00 95.62 79 ALA A CA 1
ATOM 602 C C . ALA A 1 79 ? 0.378 -12.712 16.704 1.00 95.62 79 ALA A C 1
ATOM 604 O O . ALA A 1 79 ? -0.154 -12.005 17.561 1.00 95.62 79 ALA A O 1
ATOM 605 N N . LYS A 1 80 ? -0.050 -13.955 16.430 1.00 95.06 80 LYS A N 1
ATOM 606 C CA . LYS A 1 80 ? -1.156 -14.624 17.136 1.00 95.06 80 LYS A CA 1
ATOM 607 C C . LYS A 1 80 ? -0.855 -14.820 18.621 1.00 95.06 80 LYS A C 1
ATOM 609 O O . LYS A 1 80 ? -1.707 -14.531 19.460 1.00 95.06 80 LYS A O 1
ATOM 614 N N . ALA A 1 81 ? 0.351 -15.278 18.957 1.00 95.44 81 ALA A N 1
ATOM 615 C CA . ALA A 1 81 ? 0.763 -15.468 20.345 1.00 95.44 81 ALA A CA 1
ATOM 616 C C . ALA A 1 81 ? 0.771 -14.142 21.126 1.00 95.44 81 ALA A C 1
ATOM 618 O O . ALA A 1 81 ? 0.275 -14.085 22.253 1.00 95.44 81 ALA A O 1
ATOM 619 N N . GLU A 1 82 ? 1.274 -13.064 20.518 1.00 97.25 82 GLU A N 1
ATOM 620 C CA . GLU A 1 82 ? 1.292 -11.737 21.137 1.00 97.25 82 GLU A CA 1
ATOM 621 C C . GLU A 1 82 ? -0.119 -11.155 21.281 1.00 97.25 82 GLU A C 1
ATOM 623 O O . GLU A 1 82 ? -0.465 -10.633 22.341 1.00 97.25 82 GLU A O 1
ATOM 628 N N . LEU A 1 83 ? -0.974 -11.324 20.268 1.00 96.94 83 LEU A N 1
ATOM 629 C CA . LEU A 1 83 ? -2.378 -10.919 20.332 1.00 96.94 83 LEU A CA 1
ATOM 630 C C . LEU A 1 83 ? -3.104 -11.612 21.496 1.00 96.94 83 LEU A C 1
ATOM 632 O O . LEU A 1 83 ? -3.780 -10.957 22.292 1.00 96.94 83 LEU A O 1
ATOM 636 N N . ALA A 1 84 ? -2.916 -12.926 21.638 1.00 95.62 84 ALA A N 1
ATOM 637 C CA . ALA A 1 84 ? -3.477 -13.694 22.744 1.00 95.62 84 ALA A CA 1
ATOM 638 C C . ALA A 1 84 ? -2.932 -13.232 24.107 1.00 95.62 84 ALA A C 1
ATOM 640 O O . ALA A 1 84 ? -3.688 -13.167 25.079 1.00 95.62 84 ALA A O 1
ATOM 641 N N . ALA A 1 85 ? -1.647 -12.870 24.190 1.00 96.56 85 ALA A N 1
ATOM 642 C CA . ALA A 1 85 ? -1.043 -12.336 25.409 1.00 96.56 85 ALA A CA 1
ATOM 643 C C . ALA A 1 85 ? -1.649 -10.981 25.811 1.00 96.56 85 ALA A C 1
ATOM 645 O O . ALA A 1 85 ? -1.969 -10.790 26.985 1.00 96.56 85 ALA A O 1
ATOM 646 N N . ILE A 1 86 ? -1.876 -10.077 24.849 1.00 97.44 86 ILE A N 1
ATOM 647 C CA . ILE A 1 86 ? -2.547 -8.789 25.083 1.00 97.44 86 ILE A CA 1
ATOM 648 C C . ILE A 1 86 ? -3.961 -9.022 25.627 1.00 97.44 86 ILE A C 1
ATOM 650 O O . ILE A 1 86 ? -4.328 -8.451 26.653 1.00 97.44 86 ILE A O 1
ATOM 654 N N . VAL A 1 87 ? -4.751 -9.895 24.993 1.00 96.81 87 VAL A N 1
ATOM 655 C CA . VAL A 1 87 ? -6.118 -10.193 25.459 1.00 96.81 87 VAL A CA 1
ATOM 656 C C . VAL A 1 87 ? -6.094 -10.798 26.866 1.00 96.81 87 VAL A C 1
ATOM 658 O O . VAL A 1 87 ? -6.836 -10.351 27.740 1.00 96.81 87 VAL A O 1
ATOM 661 N N . ARG A 1 88 ? -5.197 -11.755 27.131 1.00 95.69 88 ARG A N 1
ATOM 662 C CA . ARG A 1 88 ? -5.054 -12.394 28.449 1.00 95.69 88 ARG A CA 1
ATOM 663 C C . ARG A 1 88 ? -4.626 -11.420 29.549 1.00 95.69 88 ARG A C 1
ATOM 665 O O . ARG A 1 88 ? -5.023 -11.599 30.697 1.00 95.69 88 ARG A O 1
ATOM 672 N N . PHE A 1 89 ? -3.829 -10.407 29.213 1.00 97.06 89 PHE A N 1
ATOM 673 C CA . PHE A 1 89 ? -3.410 -9.368 30.152 1.00 97.06 89 PHE A CA 1
ATOM 674 C C . PHE A 1 89 ? -4.601 -8.533 30.642 1.00 97.06 89 PHE A C 1
ATOM 676 O O . PHE A 1 89 ? -4.731 -8.293 31.841 1.00 97.06 89 PHE A O 1
ATOM 683 N N . TYR A 1 90 ? -5.496 -8.135 29.733 1.00 96.88 90 TYR A N 1
ATOM 684 C CA . TYR A 1 90 ? -6.681 -7.340 30.078 1.00 96.88 90 TYR A CA 1
ATOM 685 C C . TYR A 1 90 ? -7.832 -8.171 30.654 1.00 96.88 90 TYR A C 1
ATOM 687 O O . TYR A 1 90 ? -8.629 -7.648 31.437 1.00 96.88 90 TYR A O 1
ATOM 695 N N . PHE A 1 91 ? -7.894 -9.457 30.305 1.00 95.19 91 PHE A N 1
ATOM 696 C CA . PHE A 1 91 ? -8.922 -10.396 30.748 1.00 95.19 91 PHE A CA 1
ATOM 697 C C . PHE A 1 91 ? -8.288 -11.636 31.394 1.00 95.19 91 PHE A C 1
ATOM 699 O O . PHE A 1 91 ? -8.186 -12.693 30.759 1.00 95.19 91 PHE A O 1
ATOM 706 N N . PRO A 1 92 ? -7.863 -11.538 32.668 1.00 93.44 92 PRO A N 1
ATOM 707 C CA . PRO A 1 92 ? -7.404 -12.694 33.425 1.00 93.44 92 PRO A CA 1
ATOM 708 C C . PRO A 1 92 ? -8.494 -13.770 33.446 1.00 93.44 92 PRO A C 1
ATOM 710 O O . PRO A 1 92 ? -9.637 -13.498 33.801 1.00 93.44 92 PRO A O 1
ATOM 713 N N . GLY A 1 93 ? -8.148 -14.990 33.037 1.00 89.50 93 GLY A N 1
ATOM 714 C CA . GLY A 1 93 ? -9.111 -16.086 32.880 1.00 89.50 93 GLY A CA 1
ATOM 715 C C . GLY A 1 93 ? -9.619 -16.287 31.452 1.00 89.50 93 GLY A C 1
ATOM 716 O O . GLY A 1 93 ? -10.324 -17.260 31.204 1.00 89.50 93 GLY A O 1
ATOM 717 N N . TYR A 1 94 ? -9.217 -15.443 30.496 1.00 90.69 94 TYR A N 1
ATOM 718 C CA . TYR A 1 94 ? -9.445 -15.727 29.084 1.00 90.69 94 TYR A CA 1
ATOM 719 C C . TYR A 1 94 ? -8.716 -17.012 28.663 1.00 90.69 94 TYR A C 1
ATOM 721 O O . TYR A 1 94 ? -7.484 -17.099 28.728 1.00 90.69 94 TYR A O 1
ATOM 729 N N . THR A 1 95 ? -9.480 -18.007 28.215 1.00 86.69 95 THR A N 1
ATOM 730 C CA . THR A 1 95 ? -8.977 -19.227 27.581 1.00 86.69 95 THR A CA 1
ATOM 731 C C . THR A 1 95 ? -9.381 -19.206 26.116 1.00 86.69 95 THR A C 1
ATOM 733 O O . THR A 1 95 ? -10.569 -19.124 25.805 1.00 86.69 95 THR A O 1
ATOM 736 N N . ASN A 1 96 ? -8.404 -19.277 25.211 1.00 80.94 96 ASN A N 1
ATOM 737 C CA . ASN A 1 96 ? -8.684 -19.348 23.782 1.00 80.94 96 ASN A CA 1
ATOM 738 C C . ASN A 1 96 ? -9.356 -20.700 23.472 1.00 80.94 96 ASN A C 1
ATOM 740 O O . ASN A 1 96 ? -8.683 -21.723 23.365 1.00 80.94 96 ASN A O 1
ATOM 744 N N . ASN A 1 97 ? -10.690 -20.718 23.393 1.00 74.31 97 ASN A N 1
ATOM 745 C CA . ASN A 1 97 ? -11.471 -21.931 23.121 1.00 74.31 97 ASN A CA 1
ATOM 746 C C . ASN A 1 97 ? -11.383 -22.387 21.653 1.00 74.31 97 ASN A C 1
ATOM 748 O O . ASN A 1 97 ? -11.910 -23.447 21.316 1.00 74.31 97 ASN A O 1
ATOM 752 N N . SER A 1 98 ? -10.692 -21.638 20.786 1.00 63.16 98 SER A N 1
ATOM 753 C CA . SER A 1 98 ? -10.561 -21.959 19.360 1.00 63.16 98 SER A CA 1
ATOM 754 C C . SER A 1 98 ? -9.726 -23.213 19.071 1.00 63.16 98 SER A C 1
ATOM 756 O O . SER A 1 98 ? -9.730 -23.701 17.946 1.00 63.16 98 SER A O 1
ATOM 758 N N . SER A 1 99 ? -9.063 -23.804 20.070 1.00 57.34 99 SER A N 1
ATOM 759 C CA . SER A 1 99 ? -8.284 -25.039 19.895 1.00 57.34 99 SER A CA 1
ATOM 760 C C . SER A 1 99 ? -9.130 -26.312 19.738 1.00 57.34 99 SER A C 1
ATOM 762 O O . SER A 1 99 ? -8.563 -27.395 19.608 1.00 57.34 99 SER A O 1
ATOM 764 N N . ASN A 1 100 ? -10.465 -26.237 19.792 1.00 46.06 100 ASN A N 1
ATOM 765 C CA . ASN A 1 100 ? -11.295 -27.422 20.005 1.00 46.06 100 ASN A CA 1
ATOM 766 C C . ASN A 1 100 ? -12.381 -27.615 18.940 1.00 46.06 100 ASN A C 1
ATOM 768 O O . ASN A 1 100 ? -13.557 -27.472 19.252 1.00 46.06 100 ASN A O 1
ATOM 772 N N . SE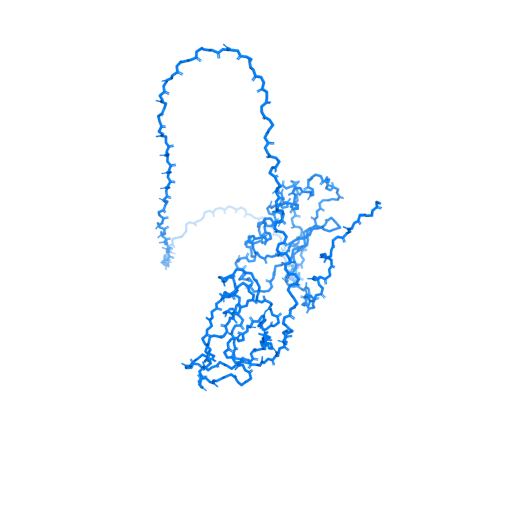R A 1 101 ? -12.014 -27.937 17.691 1.00 48.03 101 SER A N 1
ATOM 773 C CA . SER A 1 101 ? -12.947 -28.484 16.677 1.00 48.03 101 SER A CA 1
ATOM 774 C C . SER A 1 101 ? -12.237 -29.117 15.463 1.00 48.03 101 SER A C 1
ATOM 776 O O . SER A 1 101 ? -12.562 -28.786 14.330 1.00 48.03 101 SER A O 1
ATOM 778 N N . ASN A 1 102 ? -11.260 -30.021 15.640 1.00 44.28 102 ASN A N 1
ATOM 779 C CA . ASN A 1 102 ? -10.959 -30.980 14.557 1.00 44.28 102 ASN A CA 1
ATOM 780 C C . ASN A 1 102 ? -10.275 -32.287 14.991 1.00 44.28 102 ASN A C 1
ATOM 782 O O . ASN A 1 102 ? -9.578 -32.925 14.203 1.00 44.28 102 ASN A O 1
ATOM 786 N N . SER A 1 103 ? -10.512 -32.759 16.217 1.00 48.09 103 SER A N 1
ATOM 787 C CA . SER A 1 103 ? -10.394 -34.193 16.490 1.00 48.09 103 SER A CA 1
ATOM 788 C C . SER A 1 103 ? -11.634 -34.880 15.919 1.00 48.09 103 SER A C 1
ATOM 790 O O . SER A 1 103 ? -12.521 -35.331 16.640 1.00 48.09 103 SER A O 1
ATOM 792 N N . ASN A 1 104 ? -11.714 -34.939 14.585 1.00 45.50 104 ASN A N 1
ATOM 793 C CA . ASN A 1 104 ? -12.612 -35.863 13.918 1.00 45.50 104 ASN A CA 1
ATOM 794 C C . ASN A 1 104 ? -12.183 -37.273 14.311 1.00 45.50 104 ASN A C 1
ATOM 796 O O . ASN A 1 104 ? -11.244 -37.867 13.782 1.00 45.50 104 ASN A O 1
ATOM 800 N N . ASN A 1 105 ? -12.904 -37.725 15.324 1.00 44.94 105 ASN A N 1
ATOM 801 C CA . ASN A 1 105 ? -13.082 -39.044 15.864 1.00 44.94 105 ASN A CA 1
ATOM 802 C C . ASN A 1 105 ? -13.255 -40.062 14.724 1.00 44.94 105 ASN A C 1
ATOM 804 O O . ASN A 1 105 ? -14.361 -40.488 14.398 1.00 44.94 105 ASN A O 1
ATOM 808 N N . ARG A 1 106 ? -12.147 -40.459 14.087 1.00 42.97 106 ARG A N 1
ATOM 809 C CA . ARG A 1 106 ? -12.069 -41.743 13.396 1.00 42.97 106 ARG A CA 1
ATOM 810 C C . ARG A 1 106 ? -12.094 -42.795 14.489 1.00 42.97 106 ARG A C 1
ATOM 812 O O . ARG A 1 106 ? -11.065 -43.107 15.084 1.00 42.97 106 ARG A O 1
ATOM 819 N N . GLY A 1 107 ? -13.302 -43.281 14.760 1.00 44.84 107 GLY A N 1
ATOM 820 C CA . GLY A 1 107 ? -13.563 -44.386 15.663 1.00 44.84 107 GLY A CA 1
ATOM 821 C C . GLY A 1 107 ? -12.626 -45.549 15.364 1.00 44.84 107 GLY A C 1
ATOM 822 O O . GLY A 1 107 ? -12.831 -46.305 14.421 1.00 44.84 107 GLY A O 1
ATOM 823 N N . SER A 1 108 ? -11.597 -45.685 16.191 1.00 43.00 108 SER A N 1
ATOM 824 C CA . SER A 1 108 ? -10.899 -46.945 16.383 1.00 43.00 108 SER A CA 1
ATOM 825 C C . SER A 1 108 ? -11.531 -47.567 17.614 1.00 43.00 108 SER A C 1
ATOM 827 O O . SER A 1 108 ? -11.172 -47.276 18.752 1.00 43.00 108 SER A O 1
ATOM 829 N N . ASN A 1 109 ? -12.574 -48.347 17.349 1.00 49.38 109 ASN A N 1
ATOM 830 C CA . ASN A 1 109 ? -13.223 -49.221 18.305 1.00 49.38 109 ASN A CA 1
ATOM 831 C C . ASN A 1 109 ? -12.233 -50.332 18.690 1.00 49.38 109 ASN A C 1
ATOM 833 O O . ASN A 1 109 ? -12.251 -51.413 18.109 1.00 49.38 109 ASN A O 1
ATOM 837 N N . SER A 1 110 ? -11.340 -50.046 19.634 1.00 42.75 110 SER A N 1
ATOM 838 C CA . SER A 1 110 ? -10.465 -51.045 20.248 1.00 42.75 110 SER A CA 1
ATOM 839 C C . SER A 1 110 ? -11.033 -51.393 21.613 1.00 42.75 110 SER A C 1
ATOM 841 O O . SER A 1 110 ? -10.700 -50.805 22.639 1.00 42.75 110 SER A O 1
ATOM 843 N N . ASN A 1 111 ? -11.954 -52.348 21.580 1.00 56.50 111 ASN A N 1
ATOM 844 C CA . ASN A 1 111 ? -12.412 -53.091 22.735 1.00 56.50 111 ASN A CA 1
ATOM 845 C C . ASN A 1 111 ? -11.225 -53.885 23.306 1.00 56.50 111 ASN A C 1
ATOM 847 O O . ASN A 1 111 ? -10.781 -54.852 22.690 1.00 56.50 111 ASN A O 1
ATOM 851 N N . SER A 1 112 ? -10.716 -53.504 24.474 1.00 41.00 112 SER A N 1
ATOM 852 C CA . SER A 1 112 ? -9.853 -54.388 25.261 1.00 41.00 112 SER A CA 1
ATOM 853 C C . SER A 1 112 ? -10.106 -54.183 26.744 1.00 41.00 112 SER A C 1
ATOM 855 O O . SER A 1 112 ? -9.698 -53.211 27.375 1.00 41.00 112 SER A O 1
ATOM 857 N N . ASN A 1 113 ? -10.849 -55.163 27.236 1.00 45.16 113 ASN A N 1
ATOM 858 C CA . ASN A 1 113 ? -11.101 -55.517 28.610 1.00 45.16 113 ASN A CA 1
ATOM 859 C C . ASN A 1 113 ? -9.797 -55.713 29.408 1.00 45.16 113 ASN A C 1
ATOM 861 O O . ASN A 1 113 ? -8.807 -56.237 28.901 1.00 45.16 113 ASN A O 1
ATOM 865 N N . SER A 1 114 ? -9.931 -55.466 30.711 1.00 43.53 114 SER A N 1
ATOM 866 C CA . SER A 1 114 ? -9.370 -56.248 31.823 1.00 43.53 114 SER A CA 1
ATOM 867 C C . SER A 1 114 ? -7.902 -56.088 32.281 1.00 43.53 114 SER A C 1
ATOM 869 O O . SER A 1 114 ? -6.940 -56.352 31.569 1.00 43.53 114 SER A O 1
ATOM 871 N N . SER A 1 115 ? -7.831 -55.862 33.604 1.00 40.97 115 SER A N 1
ATOM 872 C CA . SER A 1 115 ? -6.933 -56.451 34.621 1.00 40.97 115 SER A CA 1
ATOM 873 C C . SER A 1 115 ? -5.494 -55.941 34.813 1.00 40.97 115 SER A C 1
ATOM 875 O O . SER A 1 115 ? -4.568 -56.279 34.090 1.00 40.97 115 SER A O 1
ATOM 877 N N . SER A 1 116 ? -5.336 -55.206 35.921 1.00 50.47 116 SER A N 1
ATOM 878 C CA . SER A 1 116 ? -4.362 -55.410 37.013 1.00 50.47 116 SER A CA 1
ATOM 879 C C . SER A 1 116 ? -3.258 -56.471 36.846 1.00 50.47 116 SER A C 1
ATOM 881 O O . SER A 1 116 ? -3.572 -57.656 36.760 1.00 50.47 116 SER A O 1
ATOM 883 N N . ASN A 1 117 ? -1.989 -56.066 37.015 1.00 36.69 117 ASN A N 1
ATOM 884 C CA . ASN A 1 117 ? -1.059 -56.620 38.021 1.00 36.69 117 ASN A CA 1
ATOM 885 C C . ASN A 1 117 ? 0.328 -55.932 37.998 1.00 36.69 117 ASN A C 1
ATOM 887 O O . ASN A 1 117 ? 0.988 -55.858 36.972 1.00 36.69 117 ASN A O 1
ATOM 891 N N . SER A 1 118 ? 0.743 -55.440 39.167 1.00 38.09 118 SER A N 1
ATOM 892 C CA . SER A 1 118 ? 1.944 -55.845 39.915 1.00 38.09 118 SER A CA 1
ATOM 893 C C . SER A 1 118 ? 3.274 -56.168 39.191 1.00 38.09 118 SER A C 1
ATOM 895 O O . SER A 1 118 ? 3.414 -57.208 38.561 1.00 38.09 118 SER A O 1
ATOM 897 N N . THR A 1 119 ? 4.292 -55.368 39.546 1.00 37.12 119 THR A N 1
ATOM 898 C CA . THR A 1 119 ? 5.635 -55.788 40.024 1.00 37.12 119 THR A CA 1
ATOM 899 C C . THR A 1 119 ? 6.758 -56.165 39.032 1.00 37.12 119 THR A C 1
ATOM 901 O O . THR A 1 119 ? 6.605 -56.951 38.107 1.00 37.12 119 THR A O 1
ATOM 904 N N . SER A 1 120 ? 7.95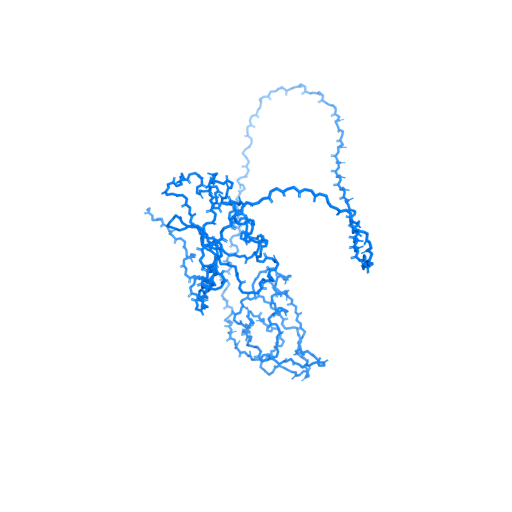8 -55.697 39.423 1.00 42.50 120 SER A N 1
ATOM 905 C CA . SER A 1 120 ? 9.335 -56.198 39.205 1.00 42.50 120 SER A CA 1
ATOM 906 C C . SER A 1 120 ? 10.133 -55.853 37.936 1.00 42.50 120 SER A C 1
ATOM 908 O O . SER A 1 120 ? 9.858 -56.318 36.841 1.00 42.50 120 SER A O 1
ATOM 910 N N . ASN A 1 121 ? 11.227 -55.116 38.191 1.00 47.19 121 ASN A N 1
ATOM 911 C CA . ASN A 1 121 ? 12.614 -55.335 37.754 1.00 47.19 121 ASN A CA 1
ATOM 912 C C . ASN A 1 121 ? 12.859 -56.216 36.516 1.00 47.19 121 ASN A C 1
ATOM 914 O O . ASN A 1 121 ? 12.690 -57.427 36.593 1.00 47.19 121 ASN A O 1
ATOM 918 N N . SER A 1 122 ? 13.544 -55.665 35.511 1.00 40.00 122 SER A N 1
ATOM 919 C CA . SER A 1 122 ? 14.815 -56.246 35.051 1.00 40.00 122 SER A CA 1
ATOM 920 C C . SER A 1 122 ? 15.595 -55.268 34.176 1.00 40.00 122 SER A C 1
ATOM 922 O O . SER A 1 122 ? 15.053 -54.620 33.287 1.00 40.00 122 SER A O 1
ATOM 924 N N . ARG A 1 123 ? 16.902 -55.227 34.439 1.00 46.47 123 ARG A N 1
ATOM 925 C CA . ARG A 1 123 ? 17.960 -54.731 33.558 1.00 46.47 123 ARG A CA 1
ATOM 926 C C . ARG A 1 123 ? 17.834 -55.353 32.163 1.00 46.47 123 ARG A C 1
ATOM 928 O O . ARG A 1 123 ? 17.629 -56.563 32.076 1.00 46.47 123 ARG A O 1
ATOM 935 N N . ASN A 1 124 ? 18.097 -54.572 31.115 1.00 45.16 124 ASN A N 1
ATOM 936 C CA . ASN A 1 124 ? 19.008 -55.024 30.067 1.00 45.16 124 ASN A CA 1
ATOM 937 C C . ASN A 1 124 ? 19.670 -53.840 29.350 1.00 45.16 124 ASN A C 1
ATOM 939 O O . ASN A 1 124 ? 19.044 -52.813 29.099 1.00 45.16 124 ASN A O 1
ATOM 943 N N . GLU A 1 125 ? 20.958 -54.020 29.092 1.00 43.91 125 GLU A N 1
ATOM 944 C CA . GLU A 1 125 ? 21.892 -53.111 28.437 1.00 43.91 125 GLU A CA 1
ATOM 945 C C . GLU A 1 125 ? 21.756 -53.139 26.902 1.00 43.91 125 GLU A C 1
ATOM 947 O O . GLU A 1 125 ? 21.087 -54.003 26.335 1.00 43.91 125 GLU A O 1
ATOM 952 N N . ASN A 1 126 ? 22.533 -52.246 26.273 1.00 44.81 126 ASN A N 1
ATOM 953 C CA . ASN A 1 126 ? 22.950 -52.156 24.863 1.00 44.81 126 ASN A CA 1
ATOM 954 C C . ASN A 1 126 ? 22.134 -51.200 23.977 1.00 44.81 126 ASN A C 1
ATOM 956 O O . ASN A 1 126 ? 21.017 -51.482 23.567 1.00 44.81 126 ASN A O 1
ATOM 960 N N . ASN A 1 127 ? 22.626 -49.970 23.786 1.00 44.59 127 ASN A N 1
ATOM 961 C CA . ASN A 1 127 ? 23.617 -49.552 22.771 1.00 44.59 127 ASN A CA 1
ATOM 962 C C . ASN A 1 127 ? 23.064 -49.616 21.341 1.00 44.59 127 ASN A C 1
ATOM 964 O O . ASN A 1 127 ? 23.025 -50.691 20.753 1.00 44.59 127 ASN A O 1
ATOM 968 N N . HIS A 1 128 ? 22.773 -48.455 20.748 1.00 39.72 128 HIS A N 1
ATOM 969 C CA . HIS A 1 128 ? 23.553 -47.933 19.619 1.00 39.72 128 HIS A CA 1
ATOM 970 C C . HIS A 1 128 ? 23.298 -46.432 19.425 1.00 39.72 128 HIS A C 1
ATOM 972 O O . HIS A 1 128 ? 22.179 -45.931 19.507 1.00 39.72 128 HIS A O 1
ATOM 978 N N . SER A 1 129 ? 24.410 -45.746 19.206 1.00 43.91 129 SER A N 1
ATOM 979 C CA . SER A 1 129 ? 24.623 -44.326 18.986 1.00 43.91 129 SER A CA 1
ATOM 980 C C . SER A 1 129 ? 23.767 -43.750 17.858 1.00 43.91 129 SER A C 1
ATOM 982 O O . SER A 1 129 ? 23.731 -44.319 16.769 1.00 43.91 129 SER A O 1
ATOM 984 N N . ASN A 1 130 ? 23.215 -42.548 18.043 1.00 36.75 130 ASN A N 1
ATOM 985 C CA . ASN A 1 130 ? 23.194 -41.605 16.931 1.00 36.75 130 ASN A CA 1
ATOM 986 C C . ASN A 1 130 ? 23.437 -40.174 17.410 1.00 36.75 130 ASN A C 1
ATOM 988 O O . ASN A 1 130 ? 22.866 -39.706 18.394 1.00 36.75 130 ASN A O 1
ATOM 992 N N . SER A 1 131 ? 24.381 -39.545 16.729 1.00 40.44 131 SER A N 1
ATOM 993 C CA . SER A 1 131 ? 25.114 -38.368 17.154 1.00 40.44 131 SER A CA 1
ATOM 994 C C . SER A 1 131 ? 24.316 -37.076 17.026 1.00 40.44 131 SER A C 1
ATOM 996 O O . SER A 1 131 ? 23.623 -36.832 16.043 1.00 40.44 131 SER A O 1
ATOM 998 N N . ASN A 1 132 ? 24.523 -36.233 18.035 1.00 39.41 132 ASN A N 1
ATOM 999 C CA . ASN A 1 132 ? 24.561 -34.775 18.011 1.00 39.41 132 ASN A CA 1
ATOM 1000 C C . ASN A 1 132 ? 24.592 -34.117 16.622 1.00 39.41 132 ASN A C 1
ATOM 1002 O O . ASN A 1 132 ? 25.504 -34.367 15.841 1.00 39.41 132 ASN A O 1
ATOM 1006 N N . ASN A 1 133 ? 23.730 -33.115 16.437 1.00 43.22 133 ASN A N 1
ATOM 1007 C CA . ASN A 1 133 ? 24.165 -31.814 15.929 1.00 43.22 133 ASN A CA 1
ATOM 1008 C C . ASN A 1 133 ? 23.349 -30.703 16.596 1.00 43.22 133 ASN A C 1
ATOM 1010 O O . ASN A 1 133 ? 22.267 -30.317 16.166 1.00 43.22 133 ASN A O 1
ATOM 1014 N N . ASN A 1 134 ? 23.909 -30.235 17.709 1.00 40.69 134 ASN A N 1
ATOM 1015 C CA . ASN A 1 134 ? 23.536 -29.031 18.425 1.00 40.69 134 ASN A CA 1
ATOM 1016 C C . ASN A 1 134 ? 24.349 -27.872 17.829 1.00 40.69 134 ASN A C 1
ATOM 1018 O O . ASN A 1 134 ? 25.526 -27.714 18.153 1.00 40.69 134 ASN A O 1
ATOM 1022 N N . SER A 1 135 ? 23.752 -27.088 16.935 1.00 42.09 135 SER A N 1
ATOM 1023 C CA . SER A 1 135 ? 24.371 -25.864 16.422 1.00 42.09 135 SER A CA 1
ATOM 1024 C C . SER A 1 135 ? 23.878 -24.670 17.232 1.00 42.09 135 SER A C 1
ATOM 1026 O O . SER A 1 135 ? 22.921 -23.990 16.876 1.00 42.09 135 SER A O 1
ATOM 1028 N N . ASN A 1 136 ? 24.581 -24.426 18.338 1.00 40.28 136 ASN A N 1
ATOM 1029 C CA . ASN A 1 136 ? 24.654 -23.125 18.988 1.00 40.28 136 ASN A CA 1
ATOM 1030 C C . ASN A 1 136 ? 25.292 -22.129 18.008 1.00 40.28 136 ASN A C 1
ATOM 1032 O O . ASN A 1 136 ? 26.504 -22.164 17.790 1.00 40.28 136 ASN A O 1
ATOM 1036 N N . SER A 1 137 ? 24.503 -21.214 17.450 1.00 38.78 137 SER A N 1
ATOM 1037 C CA . SER A 1 137 ? 25.035 -19.995 16.840 1.00 38.78 137 SER A CA 1
ATOM 1038 C C . SER A 1 137 ? 24.863 -18.841 17.812 1.00 38.78 137 SER A C 1
ATOM 1040 O O . SER A 1 137 ? 23.846 -18.154 17.855 1.00 38.78 137 SER A O 1
ATOM 1042 N N . SER A 1 138 ? 25.914 -18.645 18.600 1.00 42.97 138 SER A N 1
ATOM 1043 C CA . SER A 1 138 ? 26.236 -17.393 19.264 1.00 42.97 138 SER A CA 1
ATOM 1044 C C . SER A 1 138 ? 26.245 -16.270 18.228 1.00 42.97 138 SER A C 1
ATOM 1046 O O . SER A 1 138 ? 27.114 -16.258 17.358 1.00 42.97 138 SER A O 1
ATOM 1048 N N . ASN A 1 139 ? 25.325 -15.311 18.328 1.00 36.28 139 ASN A N 1
ATOM 1049 C CA . ASN A 1 139 ? 25.505 -14.024 17.669 1.00 36.28 139 ASN A CA 1
ATOM 1050 C C . ASN A 1 139 ? 25.637 -12.929 18.724 1.00 36.28 139 ASN A C 1
ATOM 1052 O O . ASN A 1 139 ? 24.675 -12.333 19.203 1.00 36.28 139 ASN A O 1
ATOM 1056 N N . SER A 1 140 ? 26.891 -12.720 19.104 1.00 46.47 140 SER A N 1
ATOM 1057 C CA . SER A 1 140 ? 27.376 -11.535 19.784 1.00 46.47 140 SER A CA 1
ATOM 1058 C C . SER A 1 140 ? 27.192 -10.336 18.861 1.00 46.47 140 SER A C 1
ATOM 1060 O O . SER A 1 140 ? 27.902 -10.228 17.865 1.00 46.47 140 SER A O 1
ATOM 1062 N N . ASN A 1 141 ? 26.322 -9.383 19.199 1.00 38.22 141 ASN A N 1
ATOM 1063 C CA . ASN A 1 141 ? 26.500 -8.037 18.663 1.00 38.22 141 ASN A CA 1
ATOM 1064 C C . ASN A 1 141 ? 26.132 -6.940 19.666 1.00 38.22 141 ASN A C 1
ATOM 1066 O O . ASN A 1 141 ? 24.980 -6.573 19.865 1.00 38.22 141 ASN A O 1
ATOM 1070 N N . LYS A 1 142 ? 27.203 -6.459 20.307 1.00 43.25 142 LYS A N 1
ATOM 1071 C CA . LYS A 1 142 ? 27.495 -5.073 20.690 1.00 43.25 142 LYS A CA 1
ATOM 1072 C C . LYS A 1 142 ? 26.292 -4.168 20.960 1.00 43.25 142 LYS A C 1
ATOM 1074 O O . LYS A 1 142 ? 25.863 -3.374 20.130 1.00 43.25 142 LYS A O 1
ATOM 1079 N N . ASN A 1 143 ? 25.929 -4.178 22.233 1.00 39.75 143 ASN A N 1
ATOM 1080 C CA . ASN A 1 143 ? 25.438 -3.025 22.965 1.00 39.75 143 ASN A CA 1
ATOM 1081 C C . ASN A 1 143 ? 26.390 -1.819 22.759 1.00 39.75 143 ASN A C 1
ATOM 1083 O O . ASN A 1 143 ? 27.522 -1.832 23.249 1.00 39.75 143 ASN A O 1
ATOM 1087 N N . LYS A 1 144 ? 25.963 -0.792 22.015 1.00 45.75 144 LYS A N 1
ATOM 1088 C CA . LYS A 1 144 ? 26.602 0.534 22.005 1.00 45.75 144 LYS A CA 1
ATOM 1089 C C . LYS A 1 144 ? 25.706 1.508 22.763 1.00 45.75 144 LYS A C 1
ATOM 1091 O O . LYS A 1 144 ? 24.825 2.143 22.194 1.00 45.75 144 LYS A O 1
ATOM 1096 N N . ASN A 1 145 ? 25.990 1.617 24.059 1.00 40.56 145 ASN A N 1
ATOM 1097 C CA . ASN A 1 145 ? 25.713 2.804 24.857 1.00 40.56 145 ASN A CA 1
ATOM 1098 C C . ASN A 1 145 ? 26.265 4.037 24.133 1.00 40.56 145 ASN A C 1
ATOM 1100 O O . ASN A 1 145 ? 27.464 4.094 23.868 1.00 40.56 145 ASN A O 1
ATOM 1104 N N . ASN A 1 146 ? 25.422 5.037 23.887 1.00 40.59 146 ASN A N 1
ATOM 1105 C CA . ASN A 1 146 ? 25.879 6.398 23.636 1.00 40.59 146 ASN A CA 1
ATOM 1106 C C . ASN A 1 146 ? 25.216 7.320 24.663 1.00 40.59 146 ASN A C 1
ATOM 1108 O O . ASN A 1 146 ? 24.139 7.871 24.452 1.00 40.59 146 ASN A O 1
ATOM 1112 N N . ASN A 1 147 ? 25.887 7.435 25.809 1.00 44.44 147 ASN A N 1
ATOM 1113 C CA . ASN A 1 147 ? 25.717 8.535 26.746 1.00 44.44 147 ASN A CA 1
ATOM 1114 C C . ASN A 1 147 ? 26.248 9.800 26.069 1.00 44.44 147 ASN A C 1
ATOM 1116 O O . ASN A 1 147 ? 27.438 9.858 25.767 1.00 44.44 147 ASN A O 1
ATOM 1120 N N . ASN A 1 148 ? 25.407 10.816 25.871 1.00 38.38 148 ASN A N 1
ATOM 1121 C CA . ASN A 1 148 ? 25.901 12.170 25.640 1.00 38.38 148 ASN A CA 1
ATOM 1122 C C . ASN A 1 148 ? 25.461 13.071 26.794 1.00 38.38 148 ASN A C 1
ATOM 1124 O O . ASN A 1 148 ? 24.373 13.644 26.816 1.00 38.38 148 ASN A O 1
ATOM 1128 N N . SER A 1 149 ? 26.331 13.108 27.793 1.00 40.84 149 SER A N 1
ATOM 1129 C CA . SER A 1 149 ? 26.328 14.008 28.932 1.00 40.84 149 SER A CA 1
ATOM 1130 C C . SER A 1 149 ? 27.019 15.315 28.542 1.00 40.84 149 SER A C 1
ATOM 1132 O O . SER A 1 149 ? 28.243 15.351 28.480 1.00 40.84 149 SER A O 1
ATOM 1134 N N . ASN A 1 150 ? 26.256 16.391 28.352 1.00 44.22 150 ASN A N 1
ATOM 1135 C CA . ASN A 1 150 ? 26.792 17.752 28.394 1.00 44.22 150 ASN A CA 1
ATOM 1136 C C . ASN A 1 150 ? 26.283 18.450 29.656 1.00 44.22 150 ASN A C 1
ATOM 1138 O O . ASN A 1 150 ? 25.249 19.113 29.662 1.00 44.22 150 ASN A O 1
ATOM 1142 N N . GLY A 1 151 ? 27.037 18.265 30.739 1.00 34.34 151 GLY A N 1
ATOM 1143 C CA . GLY A 1 151 ? 27.063 19.185 31.865 1.00 34.34 151 GLY A CA 1
ATOM 1144 C C . GLY A 1 151 ? 28.205 20.178 31.658 1.00 34.34 151 GLY A C 1
ATOM 1145 O O . GLY A 1 151 ? 29.361 19.782 31.554 1.00 34.34 151 GLY A O 1
ATOM 1146 N N . THR A 1 152 ? 27.906 21.474 31.605 1.00 47.09 152 THR A N 1
ATOM 1147 C CA . THR A 1 152 ? 28.910 22.535 31.765 1.00 47.09 152 THR A CA 1
ATOM 1148 C C . THR A 1 152 ? 28.352 23.603 32.698 1.00 47.09 152 THR A C 1
ATOM 1150 O O . THR A 1 152 ? 27.495 24.399 32.343 1.00 47.09 152 THR A O 1
ATOM 1153 N N . GLN A 1 153 ? 28.818 23.470 33.937 1.00 43.56 153 GLN A N 1
ATOM 1154 C CA . GLN A 1 153 ? 29.235 24.481 34.908 1.00 43.56 153 GLN A CA 1
ATOM 1155 C C . GLN A 1 153 ? 28.393 25.749 35.141 1.00 43.56 153 GLN A C 1
ATOM 1157 O O . GLN A 1 153 ? 28.297 26.662 34.329 1.00 43.56 153 GLN A O 1
ATOM 1162 N N . ARG A 1 154 ? 27.927 25.808 36.397 1.00 43.06 154 ARG A N 1
ATOM 1163 C CA . ARG A 1 154 ? 27.613 26.992 37.205 1.00 43.06 154 ARG A CA 1
ATOM 1164 C C . ARG A 1 154 ? 28.786 27.982 37.213 1.00 43.06 154 ARG A C 1
ATOM 1166 O O . ARG A 1 154 ? 29.899 27.585 37.546 1.00 43.06 154 ARG A O 1
ATOM 1173 N N . LEU A 1 155 ? 28.487 29.268 37.047 1.00 56.41 155 LEU A N 1
ATOM 1174 C CA . LEU A 1 155 ? 29.202 30.351 37.719 1.00 56.41 155 LEU A CA 1
ATOM 1175 C C . LEU A 1 155 ? 28.177 31.283 38.372 1.00 56.41 155 LEU A C 1
ATOM 1177 O O . LEU A 1 155 ? 27.175 31.674 37.781 1.00 56.41 155 LEU A O 1
ATOM 1181 N N . SER A 1 156 ? 28.437 31.528 39.647 1.00 60.16 156 SER A N 1
ATOM 1182 C CA . SER A 1 156 ? 27.758 32.401 40.594 1.00 60.16 156 SER A CA 1
ATOM 1183 C C . SER A 1 156 ? 27.800 33.872 40.184 1.00 60.16 156 SER A C 1
ATOM 1185 O O . SER A 1 156 ? 28.833 34.356 39.730 1.00 60.16 156 SER A O 1
ATOM 1187 N N . GLY A 1 157 ? 26.718 34.595 40.466 1.00 44.78 157 GLY A N 1
ATOM 1188 C CA . GLY A 1 157 ? 26.684 36.053 40.439 1.00 44.78 157 GLY A CA 1
ATOM 1189 C C . GLY A 1 157 ? 25.485 36.561 41.226 1.00 44.78 157 GLY A C 1
ATOM 1190 O O . GLY A 1 157 ? 24.360 36.530 40.737 1.00 44.78 157 GLY A O 1
ATOM 1191 N N . GLU A 1 158 ? 25.735 36.962 42.468 1.00 50.56 158 GLU A N 1
ATOM 1192 C CA . GLU A 1 158 ? 24.810 37.706 43.318 1.00 50.56 158 GLU A CA 1
ATOM 1193 C C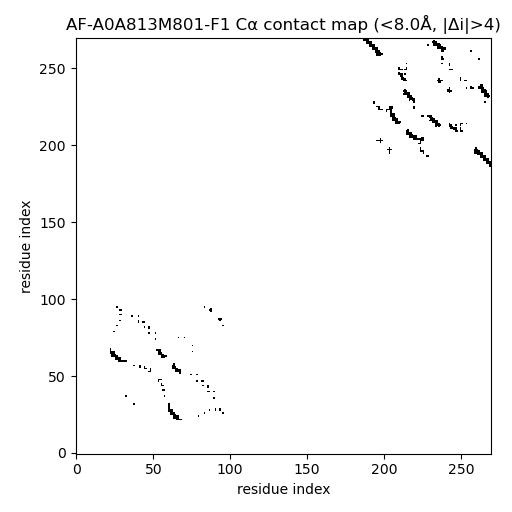 . GLU A 1 158 ? 24.508 39.084 42.708 1.00 50.56 158 GLU A C 1
ATOM 1195 O O . GLU A 1 158 ? 25.376 39.709 42.100 1.00 50.56 158 GLU A O 1
ATOM 1200 N N . GLY A 1 159 ? 23.284 39.577 42.894 1.00 44.31 159 GLY A N 1
ATOM 1201 C CA . GLY A 1 159 ? 22.883 40.902 42.427 1.00 44.31 159 GLY A CA 1
ATOM 1202 C C . GLY A 1 159 ? 21.517 41.305 42.966 1.00 44.31 159 GLY A C 1
ATOM 1203 O O . GLY A 1 159 ? 20.492 41.087 42.327 1.00 44.31 159 GLY A O 1
ATOM 1204 N N . LEU A 1 160 ? 21.514 41.868 44.173 1.00 53.50 160 LEU A N 1
ATOM 1205 C CA . LEU A 1 160 ? 20.384 42.566 44.784 1.00 53.50 160 LEU A CA 1
ATOM 1206 C C . LEU A 1 160 ? 20.000 43.802 43.950 1.00 53.50 160 LEU A C 1
ATOM 1208 O O . LEU A 1 160 ? 20.874 44.584 43.589 1.00 53.50 160 LEU A O 1
ATOM 1212 N N . GLY A 1 161 ? 18.700 44.026 43.724 1.00 39.19 161 GLY A N 1
ATOM 1213 C CA . GLY A 1 161 ? 18.206 45.309 43.205 1.00 39.19 161 GLY A CA 1
ATOM 1214 C C . GLY A 1 161 ? 16.790 45.292 42.619 1.00 39.19 161 GLY A C 1
ATOM 1215 O O . GLY A 1 161 ? 16.614 45.171 41.414 1.00 39.19 161 GLY A O 1
ATOM 1216 N N . ARG A 1 162 ? 15.770 45.483 43.468 1.00 47.34 162 ARG A N 1
ATOM 1217 C CA . ARG A 1 162 ? 14.512 46.184 43.095 1.00 47.34 162 ARG A CA 1
ATOM 1218 C C . ARG A 1 162 ? 14.863 47.671 42.835 1.00 47.34 162 ARG A C 1
ATOM 1220 O O . ARG A 1 162 ? 15.818 48.105 43.479 1.00 47.34 162 ARG A O 1
ATOM 1227 N N . PRO A 1 163 ? 14.131 48.480 42.027 1.00 55.06 163 PRO A N 1
ATOM 1228 C CA . PRO A 1 163 ? 12.663 48.521 41.946 1.00 55.06 163 PRO A CA 1
ATOM 1229 C C . PRO A 1 163 ? 12.031 48.808 40.554 1.00 55.06 163 PRO A C 1
ATOM 1231 O O . PRO A 1 163 ? 12.694 49.137 39.583 1.00 55.06 163 PRO A O 1
ATOM 1234 N N . SER A 1 164 ? 10.702 48.642 40.520 1.00 59.94 164 SER A N 1
ATOM 1235 C CA . SER A 1 164 ? 9.676 49.302 39.687 1.00 59.94 164 SER A CA 1
ATOM 1236 C C . SER A 1 164 ? 10.125 50.314 38.620 1.00 59.94 164 SER A C 1
ATOM 1238 O O . SER A 1 164 ? 10.488 51.416 39.004 1.00 59.94 164 SER A O 1
ATOM 1240 N N . GLU A 1 165 ? 9.863 50.049 37.330 1.00 43.84 165 GLU A N 1
ATOM 1241 C CA . GLU A 1 165 ? 9.341 51.086 36.420 1.00 43.84 165 GLU A CA 1
ATOM 1242 C C . GLU A 1 165 ? 8.765 50.534 35.099 1.00 43.84 165 GLU A C 1
ATOM 1244 O O . GLU A 1 165 ? 9.335 49.650 34.470 1.00 43.84 165 GLU A O 1
ATOM 1249 N N . ALA A 1 166 ? 7.598 51.075 34.738 1.00 48.72 166 ALA A N 1
ATOM 1250 C CA . ALA A 1 166 ? 6.971 51.216 33.420 1.00 48.72 166 ALA A CA 1
ATOM 1251 C C . ALA A 1 166 ? 7.210 50.155 32.319 1.00 48.72 166 ALA A C 1
ATOM 1253 O O . ALA A 1 166 ? 8.262 50.058 31.697 1.00 48.72 166 ALA A O 1
ATOM 1254 N N . ALA A 1 167 ? 6.119 49.472 31.964 1.00 58.66 167 ALA A N 1
ATOM 1255 C CA . ALA A 1 167 ? 5.987 48.613 30.794 1.00 58.66 167 ALA A CA 1
ATOM 1256 C C . ALA A 1 167 ? 6.204 49.363 29.456 1.00 58.66 167 ALA A C 1
ATOM 1258 O O . ALA A 1 167 ? 5.411 50.252 29.125 1.00 58.66 167 ALA A O 1
ATOM 1259 N N . PRO A 1 168 ? 7.166 48.944 28.614 1.00 52.09 168 PRO A N 1
ATOM 1260 C CA . PRO A 1 168 ? 7.153 49.248 27.194 1.00 52.09 168 PRO A CA 1
ATOM 1261 C C . PRO A 1 168 ? 6.319 48.192 26.457 1.00 52.09 168 PRO A C 1
ATOM 1263 O O . PRO A 1 168 ? 6.521 46.983 26.580 1.00 52.09 168 PRO A O 1
ATOM 1266 N N . ARG A 1 169 ? 5.339 48.672 25.690 1.00 52.03 169 ARG A N 1
ATOM 1267 C CA . ARG A 1 169 ? 4.478 47.874 24.813 1.00 52.03 169 ARG A CA 1
ATOM 1268 C C . ARG A 1 169 ? 5.337 47.096 23.811 1.00 52.03 169 ARG A C 1
ATOM 1270 O O . ARG A 1 169 ? 5.953 47.698 22.935 1.00 52.03 169 ARG A O 1
ATOM 1277 N N . LEU A 1 170 ? 5.345 45.770 23.929 1.00 51.38 170 LEU A N 1
ATOM 1278 C CA . LEU A 1 170 ? 5.929 44.885 22.925 1.00 51.38 170 LEU A CA 1
ATOM 1279 C C . LEU A 1 170 ? 5.159 45.017 21.597 1.00 51.38 170 LEU A C 1
ATOM 1281 O O . LEU A 1 170 ? 3.922 45.031 21.609 1.00 51.38 170 LEU A O 1
ATOM 1285 N N . PRO A 1 171 ? 5.856 45.108 20.451 1.00 52.88 171 PRO A N 1
ATOM 1286 C CA . PRO A 1 171 ? 5.221 45.078 19.147 1.00 52.88 171 PRO A CA 1
ATOM 1287 C C . PRO A 1 171 ? 4.537 43.725 18.950 1.00 52.88 171 PRO A C 1
ATOM 1289 O O . PRO A 1 171 ? 5.142 42.665 19.091 1.00 52.88 171 PRO A O 1
ATOM 1292 N N . SER A 1 172 ? 3.247 43.801 18.636 1.00 51.56 172 SER A N 1
ATOM 1293 C CA . SER A 1 172 ? 2.394 42.709 18.185 1.00 51.56 172 SER A CA 1
ATOM 1294 C C . SER A 1 172 ? 3.098 41.944 17.058 1.00 51.56 172 SER A C 1
ATOM 1296 O O . SER A 1 172 ? 3.131 42.394 15.911 1.00 51.56 172 SER A O 1
ATOM 1298 N N . VAL A 1 173 ? 3.704 40.804 17.401 1.00 50.50 173 VAL A N 1
ATOM 1299 C CA . VAL A 1 173 ? 4.178 39.818 16.433 1.00 50.50 173 VAL A CA 1
ATOM 1300 C C . VAL A 1 173 ? 2.920 39.264 15.786 1.00 50.50 173 VAL A C 1
ATOM 1302 O O . VAL A 1 173 ? 2.219 38.425 16.346 1.00 50.50 173 VAL A O 1
ATOM 1305 N N . LYS A 1 174 ? 2.587 39.809 14.615 1.00 49.53 174 LYS A N 1
ATOM 1306 C CA . LYS A 1 174 ? 1.675 39.162 13.684 1.00 49.53 174 LYS A CA 1
ATOM 1307 C C . LYS A 1 174 ? 2.350 37.855 13.290 1.00 49.53 174 LYS A C 1
ATOM 1309 O O . LYS A 1 174 ? 3.188 37.846 12.393 1.00 49.53 174 LYS A O 1
ATOM 1314 N N . GLU A 1 175 ? 2.013 36.779 13.996 1.00 47.69 175 GLU A N 1
ATOM 1315 C CA . GLU A 1 175 ? 2.198 35.411 13.527 1.00 47.69 175 GLU A CA 1
ATOM 1316 C C . GLU A 1 175 ? 1.448 35.297 12.200 1.00 47.69 175 GLU A C 1
ATOM 1318 O O . GLU A 1 175 ? 0.247 35.031 12.124 1.00 47.69 175 GLU A O 1
ATOM 1323 N N . GLY A 1 176 ? 2.176 35.622 11.133 1.00 41.16 176 GLY A N 1
ATOM 1324 C CA . GLY A 1 176 ? 1.800 35.355 9.767 1.00 41.16 176 GLY A CA 1
ATOM 1325 C C . GLY A 1 176 ? 1.696 33.852 9.636 1.00 41.16 176 GLY A C 1
ATOM 1326 O O . GLY A 1 176 ? 2.691 33.165 9.429 1.00 41.16 176 GLY A O 1
ATOM 1327 N N . SER A 1 177 ? 0.473 33.361 9.799 1.00 46.09 177 SER A N 1
ATOM 1328 C CA . SER A 1 177 ? 0.054 32.039 9.382 1.00 46.09 177 SER A CA 1
ATOM 1329 C C . SER A 1 177 ? 0.396 31.911 7.899 1.00 46.09 177 SER A C 1
ATOM 1331 O O . SER A 1 177 ? -0.349 32.362 7.028 1.00 46.09 177 SER A O 1
ATOM 1333 N N . GLN A 1 178 ? 1.569 31.343 7.625 1.00 41.59 178 GLN A N 1
ATOM 1334 C CA . GLN A 1 178 ? 1.963 30.820 6.328 1.00 41.59 178 GLN A CA 1
ATOM 1335 C C . GLN A 1 178 ? 1.060 29.620 6.040 1.00 41.59 178 GLN A C 1
ATOM 1337 O O . GLN A 1 178 ? 1.449 28.460 6.125 1.00 41.59 178 GLN A O 1
ATOM 1342 N N . ARG A 1 179 ? -0.203 29.912 5.730 1.00 44.38 179 ARG A N 1
ATOM 1343 C CA . ARG A 1 179 ? -1.056 29.030 4.950 1.00 44.38 179 ARG A CA 1
ATOM 1344 C C . ARG A 1 179 ? -0.517 29.063 3.529 1.00 44.38 179 ARG A C 1
ATOM 1346 O O . ARG A 1 179 ? -1.103 29.682 2.648 1.00 44.38 179 ARG A O 1
ATOM 1353 N N . GLU A 1 180 ? 0.600 28.381 3.311 1.00 47.62 180 GLU A N 1
ATOM 1354 C CA . GLU A 1 180 ? 0.991 27.932 1.979 1.00 47.62 180 GLU A CA 1
ATOM 1355 C C . GLU A 1 180 ? 0.112 26.742 1.563 1.00 47.62 180 GLU A C 1
ATOM 1357 O O . GLU A 1 180 ? 0.586 25.685 1.174 1.00 47.62 180 GLU A O 1
ATOM 1362 N N . GLU A 1 181 ? -1.209 26.918 1.609 1.00 49.22 181 GLU A N 1
ATOM 1363 C CA . GLU A 1 181 ? -2.076 26.247 0.648 1.00 49.22 181 GLU A CA 1
ATOM 1364 C C . GLU A 1 181 ? -2.209 27.206 -0.523 1.00 49.22 181 GLU A C 1
ATOM 1366 O O . GLU A 1 181 ? -3.224 27.868 -0.748 1.00 49.22 181 GLU A O 1
ATOM 1371 N N . GLY A 1 182 ? -1.093 27.322 -1.244 1.00 44.03 182 GLY A N 1
ATOM 1372 C CA . GLY A 1 182 ? -1.075 27.884 -2.571 1.00 44.03 182 GLY A CA 1
ATOM 1373 C C . GLY A 1 182 ? -2.039 27.079 -3.429 1.00 44.03 182 GLY A C 1
ATOM 1374 O O . GLY A 1 182 ? -1.657 26.104 -4.069 1.00 44.03 182 GLY A O 1
ATOM 1375 N N . SER A 1 183 ? -3.278 27.562 -3.508 1.00 48.38 183 SER A N 1
ATOM 1376 C CA . SER A 1 183 ? -4.172 27.452 -4.660 1.00 48.38 183 SER A CA 1
ATOM 1377 C C . SER A 1 183 ? -3.516 28.144 -5.870 1.00 48.38 183 SER A C 1
ATOM 1379 O O . SER A 1 183 ? -4.095 29.016 -6.525 1.00 48.38 183 SER A O 1
ATOM 1381 N N . GLY A 1 184 ? -2.259 27.793 -6.157 1.00 51.53 184 GLY A N 1
ATOM 1382 C CA . GLY A 1 184 ? -1.626 28.078 -7.422 1.00 51.53 184 GLY A CA 1
ATOM 1383 C C . GLY A 1 184 ? -2.518 27.433 -8.457 1.00 51.53 184 GLY A C 1
ATOM 1384 O O . GLY A 1 184 ? -2.835 26.253 -8.336 1.00 51.53 184 GLY A O 1
ATOM 1385 N N . ARG A 1 185 ? -2.994 28.243 -9.404 1.00 55.38 185 ARG A N 1
ATOM 1386 C CA . ARG A 1 185 ? -3.786 27.827 -10.562 1.00 55.38 185 ARG A CA 1
ATOM 1387 C C . ARG A 1 185 ? -3.097 26.611 -11.173 1.00 55.38 185 ARG A C 1
ATOM 1389 O O . ARG A 1 185 ? -2.101 26.757 -11.879 1.00 55.38 185 ARG A O 1
ATOM 1396 N N . GLY A 1 186 ? -3.542 25.428 -10.759 1.00 59.06 186 GLY A N 1
ATOM 1397 C CA . GLY A 1 186 ? -2.766 24.213 -10.914 1.00 59.06 186 GLY A CA 1
ATOM 1398 C C . GLY A 1 186 ? -2.628 23.959 -12.394 1.00 59.06 186 GLY A C 1
ATOM 1399 O O . GLY A 1 186 ? -3.643 23.847 -13.082 1.00 59.06 186 GLY A O 1
ATOM 1400 N N . ARG A 1 187 ? -1.390 23.896 -12.897 1.00 76.00 187 ARG A N 1
ATOM 1401 C CA . ARG A 1 187 ? -1.160 23.344 -14.231 1.00 76.00 187 ARG A CA 1
ATOM 1402 C C . ARG A 1 187 ? -1.875 21.999 -14.258 1.00 76.00 187 ARG A C 1
ATOM 1404 O O . ARG A 1 187 ? -1.608 21.143 -13.411 1.00 76.00 187 ARG A O 1
ATOM 1411 N N . GLY A 1 188 ? -2.858 21.872 -15.148 1.00 87.50 188 GLY A N 1
ATOM 1412 C CA . GLY A 1 188 ? -3.644 20.655 -15.259 1.00 87.50 188 GLY A CA 1
ATOM 1413 C C . GLY A 1 188 ? -2.689 19.506 -15.533 1.00 87.50 188 GLY A C 1
ATOM 1414 O O . GLY A 1 188 ? -1.945 19.541 -16.507 1.00 87.50 188 GLY A O 1
ATOM 1415 N N . PHE A 1 189 ? -2.671 18.505 -14.667 1.00 93.69 189 PHE A N 1
ATOM 1416 C CA . PHE A 1 189 ? -1.926 17.283 -14.926 1.00 93.69 189 PHE A CA 1
ATOM 1417 C C . PHE A 1 189 ? -2.855 16.266 -15.580 1.00 93.69 189 PHE A C 1
ATOM 1419 O O . PHE A 1 189 ? -4.073 16.311 -15.398 1.00 93.69 189 PHE A O 1
ATOM 1426 N N . ARG A 1 190 ? -2.279 15.349 -16.355 1.00 96.00 190 ARG A N 1
ATOM 1427 C CA . ARG A 1 190 ? -2.990 14.172 -16.864 1.00 96.00 190 ARG A CA 1
ATOM 1428 C C . ARG A 1 190 ? -2.475 12.939 -16.141 1.00 96.00 190 ARG A C 1
ATOM 1430 O O . ARG A 1 190 ? -1.288 12.867 -15.825 1.00 96.00 190 ARG A O 1
ATOM 1437 N N . LEU A 1 191 ? -3.377 12.003 -15.869 1.00 96.88 191 LEU A N 1
ATOM 1438 C CA . LEU A 1 191 ? -3.033 10.669 -15.392 1.00 96.88 191 LEU A CA 1
ATOM 1439 C C . LEU A 1 191 ? -3.132 9.707 -16.572 1.00 96.88 191 LEU A C 1
ATOM 1441 O O . LEU A 1 191 ? -4.134 9.715 -17.285 1.00 96.88 191 LEU A O 1
ATOM 1445 N N . LEU A 1 192 ? -2.079 8.931 -16.787 1.00 98.00 192 LEU A N 1
ATOM 1446 C CA . LEU A 1 192 ? -1.948 7.967 -17.873 1.00 98.00 192 LEU A CA 1
ATOM 1447 C C . LEU A 1 192 ? -1.620 6.599 -17.270 1.00 98.00 192 LEU A C 1
ATOM 1449 O O . LEU A 1 192 ? -0.882 6.537 -16.290 1.00 98.00 192 LEU A O 1
ATOM 1453 N N . SER A 1 193 ? -2.154 5.527 -17.847 1.00 97.94 193 SER A N 1
ATOM 1454 C CA . SER A 1 193 ? -1.869 4.149 -17.433 1.00 97.94 193 SER A CA 1
ATOM 1455 C C . SER A 1 193 ? -1.044 3.439 -18.498 1.00 97.94 193 SER A C 1
ATOM 1457 O O . SER A 1 193 ? -1.358 3.540 -19.685 1.00 97.94 193 SER A O 1
ATOM 1459 N N . PHE A 1 194 ? -0.014 2.711 -18.073 1.00 98.31 194 PHE A N 1
ATOM 1460 C CA . PHE A 1 194 ? 0.868 1.939 -18.950 1.00 98.31 194 PHE A CA 1
ATOM 1461 C C . PHE A 1 194 ? 1.207 0.591 -18.321 1.00 98.31 194 PHE A C 1
ATOM 1463 O O . PHE A 1 194 ? 1.166 0.453 -17.103 1.00 98.31 194 PHE A O 1
ATOM 1470 N N . LEU A 1 195 ? 1.584 -0.382 -19.147 1.00 98.12 195 LEU A N 1
ATOM 1471 C CA . LEU A 1 195 ? 2.167 -1.640 -18.685 1.00 98.12 195 LEU A CA 1
ATOM 1472 C C . LEU A 1 195 ? 3.689 -1.510 -18.691 1.00 98.12 195 LEU A C 1
ATOM 1474 O O . LEU A 1 195 ? 4.275 -1.164 -19.719 1.00 98.12 195 LEU A O 1
ATOM 1478 N N . LEU A 1 196 ? 4.310 -1.780 -17.550 1.00 98.06 196 LEU A N 1
ATOM 1479 C CA . LEU A 1 196 ? 5.752 -1.760 -17.379 1.00 98.06 196 LEU A CA 1
ATOM 1480 C C . LEU A 1 196 ? 6.371 -2.983 -18.058 1.00 98.06 196 LEU A C 1
ATOM 1482 O O . LEU A 1 196 ? 5.913 -4.103 -17.853 1.00 98.06 196 LEU A O 1
ATOM 1486 N N . ARG A 1 197 ? 7.426 -2.781 -18.843 1.00 98.19 197 ARG A N 1
ATOM 1487 C CA . ARG A 1 197 ? 8.228 -3.873 -19.419 1.00 98.19 197 ARG A CA 1
ATOM 1488 C C . ARG A 1 197 ? 9.481 -4.095 -18.593 1.00 98.19 197 ARG A C 1
ATOM 1490 O O . ARG A 1 197 ? 10.167 -3.126 -18.298 1.00 98.19 197 ARG A O 1
ATOM 1497 N N . VAL A 1 198 ? 9.814 -5.324 -18.238 1.00 97.56 198 VAL A N 1
ATOM 1498 C CA . VAL A 1 198 ? 11.037 -5.630 -17.490 1.00 97.56 198 VAL A CA 1
ATOM 1499 C C . VAL A 1 198 ? 11.758 -6.774 -18.183 1.00 97.56 198 VAL A C 1
ATOM 1501 O O . VAL A 1 198 ? 11.246 -7.888 -18.257 1.00 97.56 198 VAL A O 1
ATOM 1504 N N . SER A 1 199 ? 12.958 -6.506 -18.696 1.00 95.69 199 SER A N 1
ATOM 1505 C CA . SER A 1 199 ? 13.824 -7.548 -19.235 1.00 95.69 199 SER A CA 1
ATOM 1506 C C . SER A 1 199 ? 14.746 -8.106 -18.143 1.00 95.69 199 SER A C 1
ATOM 1508 O O . SER A 1 199 ? 15.144 -7.367 -17.237 1.00 95.69 199 SER A O 1
ATOM 1510 N N . PRO A 1 200 ? 15.129 -9.393 -18.218 1.00 91.94 200 PRO A N 1
ATOM 1511 C CA . PRO A 1 200 ? 16.086 -9.980 -17.281 1.00 91.94 200 PRO A CA 1
ATOM 1512 C C . PRO A 1 200 ? 17.457 -9.288 -17.301 1.00 91.94 200 PRO A C 1
ATOM 1514 O O . PRO A 1 200 ? 18.083 -9.153 -16.254 1.00 91.94 200 PRO A O 1
ATOM 1517 N N . ASP A 1 201 ? 17.897 -8.830 -18.477 1.00 93.25 201 ASP A N 1
ATOM 1518 C CA . ASP A 1 201 ? 19.251 -8.303 -18.684 1.00 93.25 201 ASP A CA 1
ATOM 1519 C C . ASP A 1 201 ? 19.363 -6.786 -18.452 1.00 93.25 201 ASP A C 1
ATOM 1521 O O . ASP A 1 201 ? 20.409 -6.303 -18.020 1.00 93.25 201 ASP A O 1
ATOM 1525 N N . HIS A 1 202 ? 18.292 -6.023 -18.709 1.00 90.38 202 HIS A N 1
ATOM 1526 C CA . HIS A 1 202 ? 18.304 -4.550 -18.658 1.00 90.38 202 HIS A CA 1
ATOM 1527 C C . HIS A 1 202 ? 17.299 -3.955 -17.656 1.00 90.38 202 HIS A C 1
ATOM 1529 O O . HIS A 1 202 ? 17.196 -2.732 -17.520 1.00 90.38 202 HIS A O 1
ATOM 1535 N N . GLY A 1 203 ? 16.542 -4.790 -16.938 1.00 96.38 203 GLY A N 1
ATOM 1536 C CA . GLY A 1 203 ? 15.495 -4.330 -16.031 1.00 96.38 203 GLY A CA 1
ATOM 1537 C C . GLY A 1 203 ? 14.390 -3.587 -16.783 1.00 96.38 203 GLY A C 1
ATOM 1538 O O . GLY A 1 203 ? 14.000 -3.981 -17.878 1.00 96.38 203 GLY A O 1
ATOM 1539 N N . ALA A 1 204 ? 13.867 -2.501 -16.207 1.00 96.94 204 ALA A N 1
ATOM 1540 C CA . ALA A 1 204 ? 12.826 -1.700 -16.862 1.00 96.94 204 ALA A CA 1
ATOM 1541 C C . ALA A 1 204 ? 13.359 -0.678 -17.875 1.00 96.94 204 ALA A C 1
ATOM 1543 O O . ALA A 1 204 ? 12.558 -0.017 -18.533 1.00 96.94 204 ALA A O 1
ATOM 1544 N N . GLY A 1 205 ? 14.677 -0.481 -17.986 1.00 97.50 205 GLY A N 1
ATOM 1545 C CA . GLY A 1 205 ? 15.214 0.605 -18.810 1.00 97.50 205 GLY A CA 1
ATOM 1546 C C . GLY A 1 205 ? 14.691 1.983 -18.380 1.00 97.50 205 GLY A C 1
ATOM 1547 O O . GLY A 1 205 ? 14.453 2.847 -19.221 1.00 97.50 205 GLY A O 1
ATOM 1548 N N . LEU A 1 206 ? 14.491 2.189 -17.077 1.00 98.06 206 LEU A N 1
ATOM 1549 C CA . LEU A 1 206 ? 14.108 3.467 -16.480 1.00 98.06 206 LEU A CA 1
ATOM 1550 C C . LEU A 1 206 ? 15.149 3.869 -15.442 1.00 98.06 206 LEU A C 1
ATOM 1552 O O . LEU A 1 206 ? 15.527 3.050 -14.608 1.00 98.06 206 LEU A O 1
ATOM 1556 N N . ASP A 1 207 ? 15.558 5.130 -15.480 1.00 97.56 207 ASP A N 1
ATOM 1557 C CA . ASP A 1 207 ? 16.273 5.779 -14.387 1.00 97.56 207 ASP A CA 1
ATOM 1558 C C . ASP A 1 207 ? 15.258 6.523 -13.520 1.00 97.56 207 ASP A C 1
ATOM 1560 O O . ASP A 1 207 ? 14.481 7.337 -14.040 1.00 97.56 207 ASP A O 1
ATOM 1564 N N . LEU A 1 208 ? 15.201 6.182 -12.234 1.00 98.25 208 LEU A N 1
ATOM 1565 C CA . LEU A 1 208 ? 14.132 6.606 -11.337 1.00 98.25 208 LEU A CA 1
ATOM 1566 C C . LEU A 1 208 ? 14.688 7.273 -10.080 1.00 98.25 208 LEU A C 1
ATOM 1568 O O . LEU A 1 208 ? 15.514 6.692 -9.383 1.00 98.25 208 LEU A O 1
ATOM 1572 N N . GLU A 1 209 ? 14.132 8.431 -9.733 1.00 98.25 209 GLU A N 1
ATOM 1573 C CA . GLU A 1 209 ? 14.417 9.129 -8.479 1.00 98.25 209 GLU A CA 1
ATOM 1574 C C . GLU A 1 209 ? 13.185 9.074 -7.550 1.00 98.25 209 GLU A C 1
ATOM 1576 O O . GLU A 1 209 ? 12.083 9.474 -7.954 1.00 98.25 209 GLU A O 1
ATOM 1581 N N . PRO A 1 210 ? 13.306 8.560 -6.311 1.00 97.94 210 PRO A N 1
ATOM 1582 C CA . PRO A 1 210 ? 12.181 8.487 -5.389 1.00 97.94 210 PRO A CA 1
ATOM 1583 C C . PRO A 1 210 ? 11.817 9.871 -4.835 1.00 97.94 210 PRO A C 1
ATOM 1585 O O . PRO A 1 210 ? 12.627 10.575 -4.236 1.00 97.94 210 PRO A O 1
ATOM 1588 N N . GLU A 1 211 ? 10.541 10.234 -4.940 1.00 98.12 211 GLU A N 1
ATOM 1589 C CA . GLU A 1 211 ? 9.988 11.478 -4.414 1.00 98.12 211 GLU A CA 1
ATOM 1590 C C . GLU A 1 211 ? 8.822 11.231 -3.457 1.00 98.12 211 GLU A C 1
ATOM 1592 O O . GLU A 1 211 ? 8.236 10.152 -3.390 1.00 98.12 211 GLU A O 1
ATOM 1597 N N . ARG A 1 212 ? 8.385 12.284 -2.751 1.00 94.88 212 ARG A N 1
ATOM 1598 C CA . ARG A 1 212 ? 7.239 12.179 -1.833 1.00 94.88 212 ARG A CA 1
ATOM 1599 C C . ARG A 1 212 ? 5.932 11.740 -2.506 1.00 94.88 212 ARG A C 1
ATOM 1601 O O . ARG A 1 212 ? 5.044 11.191 -1.850 1.00 94.88 212 ARG A O 1
ATOM 1608 N N . GLY A 1 213 ? 5.795 12.037 -3.798 1.00 95.31 213 GLY A N 1
ATOM 1609 C CA . GLY A 1 213 ? 4.589 11.780 -4.581 1.00 95.31 213 GLY A CA 1
ATOM 1610 C C . GLY A 1 213 ? 4.662 10.577 -5.521 1.00 95.31 213 GLY A C 1
ATOM 1611 O O . GLY A 1 213 ? 3.686 10.367 -6.243 1.00 95.31 213 GLY A O 1
ATOM 1612 N N . GLY A 1 214 ? 5.783 9.850 -5.565 1.00 98.06 214 GLY A N 1
ATOM 1613 C CA . GLY A 1 214 ? 5.981 8.761 -6.520 1.00 98.06 214 GLY A CA 1
ATOM 1614 C C . GLY A 1 214 ? 7.439 8.554 -6.926 1.00 98.06 214 GLY A C 1
ATOM 1615 O O . GLY A 1 214 ? 8.339 9.093 -6.295 1.00 98.06 214 GLY A O 1
ATOM 1616 N N . MET A 1 215 ? 7.662 7.793 -7.997 1.00 98.38 215 MET A N 1
ATOM 1617 C CA . MET A 1 215 ? 8.982 7.628 -8.625 1.00 98.38 215 MET A CA 1
ATOM 1618 C C . MET A 1 215 ? 9.071 8.545 -9.845 1.00 98.38 215 MET A C 1
ATOM 1620 O O . MET A 1 215 ? 8.277 8.393 -10.779 1.00 98.38 215 MET A O 1
ATOM 1624 N N . ARG A 1 216 ? 9.986 9.516 -9.847 1.00 98.44 216 ARG A N 1
ATOM 1625 C CA . ARG A 1 216 ? 10.205 10.400 -10.996 1.00 98.44 216 ARG A CA 1
ATOM 1626 C C . ARG A 1 216 ? 11.070 9.695 -12.027 1.00 98.44 216 ARG A C 1
ATOM 1628 O O . ARG A 1 216 ? 12.108 9.151 -11.685 1.00 98.44 216 ARG A O 1
ATOM 1635 N N . VAL A 1 217 ? 10.653 9.738 -13.286 1.00 98.44 217 VAL A N 1
ATOM 1636 C CA . VAL A 1 217 ?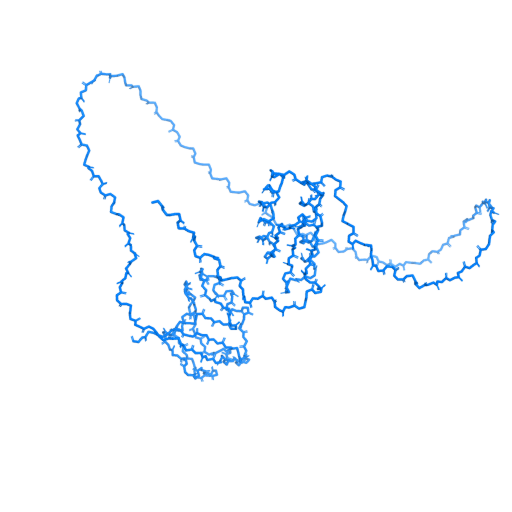 11.436 9.226 -14.409 1.00 98.44 217 VAL A CA 1
ATOM 1637 C C . VAL A 1 217 ? 12.454 10.283 -14.811 1.00 98.44 217 VAL A C 1
ATOM 1639 O O . VAL A 1 217 ? 12.089 11.301 -15.398 1.00 98.44 217 VAL A O 1
ATOM 1642 N N . GLU A 1 218 ? 13.731 10.061 -14.526 1.00 98.00 218 GLU A N 1
ATOM 1643 C CA . GLU A 1 218 ? 14.791 10.937 -15.025 1.00 98.00 218 GLU A CA 1
ATOM 1644 C C . GLU A 1 218 ? 15.067 10.644 -16.500 1.00 98.00 218 GLU A C 1
ATOM 1646 O O . GLU A 1 218 ? 15.047 11.539 -17.355 1.00 98.00 218 GLU A O 1
ATOM 1651 N N . LYS A 1 219 ? 15.247 9.360 -16.819 1.00 96.88 219 LYS A N 1
ATOM 1652 C CA . LYS A 1 219 ? 15.651 8.894 -18.143 1.00 96.88 219 LYS A CA 1
ATOM 1653 C C . LYS A 1 219 ? 14.947 7.594 -18.518 1.00 96.88 219 LYS A C 1
ATOM 1655 O O . LYS A 1 219 ? 14.718 6.733 -17.676 1.00 96.88 219 LYS A O 1
ATOM 1660 N N . VAL A 1 220 ? 14.639 7.453 -19.804 1.00 98.06 220 VAL A N 1
ATOM 1661 C CA . VAL A 1 220 ? 14.163 6.205 -20.413 1.00 98.06 220 VAL A CA 1
ATOM 1662 C C . VAL A 1 220 ? 15.262 5.710 -21.350 1.00 98.06 220 VAL A C 1
ATOM 1664 O O . VAL A 1 220 ? 15.729 6.469 -22.199 1.00 98.06 220 VAL A O 1
ATOM 1667 N N . TYR A 1 221 ? 15.711 4.476 -21.156 1.00 97.19 221 TYR A N 1
ATOM 1668 C CA . TYR A 1 221 ? 16.678 3.799 -22.019 1.00 97.19 221 TYR A CA 1
ATOM 1669 C C . TYR A 1 221 ? 15.955 3.086 -23.169 1.00 97.19 221 TYR A C 1
ATOM 1671 O O . TYR A 1 221 ? 14.775 2.759 -23.053 1.00 97.19 221 TYR A O 1
ATOM 1679 N N . ASP A 1 222 ? 16.662 2.824 -24.268 1.00 97.00 222 ASP A N 1
ATOM 1680 C CA . ASP A 1 222 ? 16.062 2.236 -25.474 1.00 97.00 222 ASP A CA 1
ATOM 1681 C C . ASP A 1 222 ? 15.668 0.757 -25.296 1.00 97.00 222 ASP A C 1
ATOM 1683 O O . ASP A 1 222 ? 14.696 0.302 -25.896 1.00 97.00 222 ASP A O 1
ATOM 1687 N N . GLU A 1 223 ? 16.370 0.016 -24.431 1.00 94.38 223 GLU A N 1
ATOM 1688 C CA . GLU A 1 223 ? 16.125 -1.405 -24.157 1.00 94.38 223 GLU A CA 1
ATOM 1689 C C . GLU A 1 223 ? 15.847 -1.641 -22.657 1.00 94.38 223 GLU A C 1
ATOM 1691 O O . GLU A 1 223 ? 16.636 -1.200 -21.818 1.00 94.38 223 GLU A O 1
ATOM 1696 N N . PRO A 1 224 ? 14.725 -2.301 -22.282 1.00 94.94 224 PRO A N 1
ATOM 1697 C CA . PRO A 1 224 ? 13.614 -2.756 -23.137 1.00 94.94 224 PRO A CA 1
ATOM 1698 C C . PRO A 1 224 ? 12.726 -1.618 -23.683 1.00 94.94 224 PRO A C 1
ATOM 1700 O O . PRO A 1 224 ? 11.775 -1.883 -24.427 1.00 94.94 224 PRO A O 1
ATOM 1703 N N . GLY A 1 225 ? 12.997 -0.374 -23.280 1.00 94.75 225 GLY A N 1
ATOM 1704 C CA . GLY A 1 225 ? 12.152 0.778 -23.562 1.00 94.75 225 GLY A CA 1
ATOM 1705 C C . GLY A 1 225 ? 10.826 0.745 -22.801 1.00 94.75 225 GLY A C 1
ATOM 1706 O O . GLY A 1 225 ? 10.359 -0.293 -22.332 1.00 94.75 225 GLY A O 1
ATOM 1707 N N . GLN A 1 226 ? 10.183 1.908 -22.690 1.00 97.81 226 GLN A N 1
ATOM 1708 C CA . GLN A 1 226 ? 8.855 2.040 -22.080 1.00 97.81 226 GLN A CA 1
ATOM 1709 C C . GLN A 1 226 ? 7.942 2.894 -22.961 1.00 97.81 226 GLN A C 1
ATOM 1711 O O . GLN A 1 226 ? 7.887 4.117 -22.805 1.00 97.81 226 GLN A O 1
ATOM 1716 N N . PRO A 1 227 ? 7.225 2.282 -23.922 1.00 97.38 227 PRO A N 1
ATOM 1717 C CA . PRO A 1 227 ? 6.364 3.022 -24.834 1.00 97.38 227 PRO A CA 1
ATOM 1718 C C . PRO A 1 227 ? 5.336 3.878 -24.087 1.00 97.38 227 PRO A C 1
ATOM 1720 O O . PRO A 1 227 ? 4.533 3.375 -23.306 1.00 97.38 227 PRO A O 1
ATOM 1723 N N . GLY A 1 228 ? 5.350 5.182 -24.359 1.00 96.94 228 GLY A N 1
ATOM 1724 C CA . GLY A 1 228 ? 4.411 6.142 -23.778 1.00 96.94 228 GLY A CA 1
ATOM 1725 C C . GLY A 1 228 ? 4.865 6.778 -22.464 1.00 96.94 228 GLY A C 1
ATOM 1726 O O . GLY A 1 228 ? 4.319 7.829 -22.122 1.00 96.94 228 GLY A O 1
ATOM 1727 N N . VAL A 1 229 ? 5.876 6.227 -21.786 1.00 98.25 229 VAL A N 1
ATOM 1728 C CA . VAL A 1 229 ? 6.528 6.851 -20.624 1.00 98.25 229 VAL A CA 1
ATOM 1729 C C . VAL A 1 229 ? 7.596 7.823 -21.120 1.00 98.25 229 VAL A C 1
ATOM 1731 O O . VAL A 1 229 ? 8.363 7.507 -22.026 1.00 98.25 229 VAL A O 1
ATOM 1734 N N . LEU A 1 230 ? 7.624 9.027 -20.553 1.00 98.31 230 LEU A N 1
ATOM 1735 C CA . LEU A 1 230 ? 8.569 10.081 -20.912 1.00 98.31 230 LEU A CA 1
ATOM 1736 C C . LEU A 1 230 ? 9.430 10.455 -19.704 1.00 98.31 230 LEU A C 1
ATOM 1738 O O . LEU A 1 230 ? 9.015 10.304 -18.558 1.00 98.31 230 LEU A O 1
ATOM 1742 N N . SER A 1 231 ? 10.611 11.020 -19.952 1.00 98.00 231 SER A N 1
ATOM 1743 C CA . SER A 1 231 ? 11.354 11.727 -18.905 1.00 98.00 231 SER A CA 1
ATOM 1744 C C . SER A 1 231 ? 10.487 12.821 -18.270 1.00 98.00 231 SER A C 1
ATOM 1746 O O . SER A 1 231 ? 9.679 13.457 -18.948 1.00 98.00 231 SER A O 1
ATOM 1748 N N . GLN A 1 232 ? 10.697 13.065 -16.977 1.00 97.81 232 GLN A N 1
ATOM 1749 C CA . GLN A 1 232 ? 9.947 13.979 -16.101 1.00 97.81 232 GLN A CA 1
ATOM 1750 C C . GLN A 1 232 ? 8.532 13.535 -15.711 1.00 97.81 232 GLN A C 1
ATOM 1752 O O . GLN A 1 232 ? 7.858 14.233 -14.945 1.00 97.81 232 GLN A O 1
ATOM 1757 N N . ASP A 1 233 ? 8.091 12.370 -16.174 1.00 98.38 233 ASP A N 1
ATOM 1758 C CA . ASP A 1 233 ? 6.885 11.737 -15.664 1.00 98.38 233 ASP A CA 1
ATOM 1759 C C . ASP A 1 233 ? 7.045 11.323 -14.197 1.00 98.38 233 ASP A C 1
ATOM 1761 O O . ASP A 1 233 ? 8.125 10.930 -13.757 1.00 98.38 233 ASP A O 1
ATOM 1765 N N . LEU A 1 234 ? 5.951 11.378 -13.435 1.00 98.25 234 LEU A N 1
ATOM 1766 C CA . LEU A 1 234 ? 5.921 10.904 -12.052 1.00 98.25 234 LEU A CA 1
ATOM 1767 C C . LEU A 1 234 ? 5.033 9.666 -11.944 1.00 98.25 234 LEU A C 1
ATOM 1769 O O . LEU A 1 234 ? 3.813 9.758 -12.088 1.00 98.25 234 LEU A O 1
ATOM 1773 N N . ILE A 1 235 ? 5.619 8.507 -11.661 1.00 98.44 235 ILE A N 1
ATOM 1774 C CA . ILE A 1 235 ? 4.874 7.272 -11.422 1.00 98.44 235 ILE A CA 1
ATOM 1775 C C . ILE A 1 235 ? 4.253 7.348 -10.027 1.00 98.44 235 ILE A C 1
ATOM 1777 O O . ILE A 1 235 ? 4.946 7.313 -9.017 1.00 98.44 235 ILE A O 1
ATOM 1781 N N . THR A 1 236 ? 2.929 7.454 -9.975 1.00 98.38 236 THR A N 1
ATOM 1782 C CA . THR A 1 236 ? 2.152 7.645 -8.738 1.00 98.38 236 THR A CA 1
ATOM 1783 C C . THR A 1 236 ? 1.516 6.359 -8.215 1.00 98.38 236 THR A C 1
ATOM 1785 O O . THR A 1 236 ? 1.131 6.303 -7.045 1.00 98.38 236 THR A O 1
ATOM 1788 N N . LYS A 1 237 ? 1.394 5.325 -9.058 1.00 98.50 237 LYS A N 1
ATOM 1789 C CA . LYS A 1 237 ? 0.893 3.997 -8.679 1.00 98.50 237 LYS A CA 1
ATOM 1790 C C . LYS A 1 237 ? 1.616 2.891 -9.437 1.00 98.50 237 LYS A C 1
ATOM 1792 O O . LYS A 1 237 ? 2.002 3.107 -10.584 1.00 98.50 237 LYS A O 1
ATOM 1797 N N . ILE A 1 238 ? 1.713 1.718 -8.819 1.00 98.38 238 ILE A N 1
ATOM 1798 C CA . ILE A 1 238 ? 2.192 0.469 -9.423 1.00 98.38 238 ILE A CA 1
ATOM 1799 C C . ILE A 1 238 ? 1.349 -0.692 -8.899 1.00 98.38 238 ILE A C 1
ATOM 1801 O O . ILE A 1 238 ? 1.130 -0.786 -7.692 1.00 98.38 238 ILE A O 1
ATOM 1805 N N . SER A 1 239 ? 0.841 -1.551 -9.786 1.00 97.25 239 SER A N 1
ATOM 1806 C CA . SER A 1 239 ? -0.031 -2.675 -9.411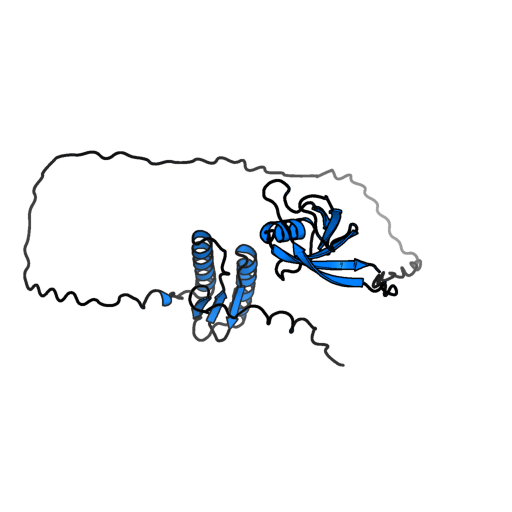 1.00 97.25 239 SER A CA 1
ATOM 1807 C C . SER A 1 239 ? -1.198 -2.230 -8.508 1.00 97.25 239 SER A C 1
ATOM 1809 O O . SER A 1 239 ? -1.445 -2.826 -7.463 1.00 97.25 239 SER A O 1
ATOM 1811 N N . GLU A 1 240 ? -1.854 -1.119 -8.869 1.00 95.25 240 GLU A N 1
ATOM 1812 C CA . GLU A 1 240 ? -2.927 -0.442 -8.108 1.00 95.25 240 GLU A CA 1
ATOM 1813 C C . GLU A 1 240 ? -2.524 0.171 -6.751 1.00 95.25 240 GLU A C 1
ATOM 1815 O O . GLU A 1 240 ? -3.312 0.890 -6.126 1.00 95.25 240 GLU A O 1
ATOM 1820 N N . VAL A 1 241 ? -1.281 -0.016 -6.307 1.00 97.25 241 VAL A N 1
ATOM 1821 C CA . VAL A 1 241 ? -0.782 0.507 -5.035 1.00 97.25 241 VAL A CA 1
ATOM 1822 C C . VAL A 1 241 ? -0.249 1.926 -5.202 1.00 97.25 241 VAL A C 1
ATOM 1824 O O . VAL A 1 241 ? 0.598 2.200 -6.049 1.00 97.25 241 VAL A O 1
ATOM 1827 N N . SER A 1 242 ? -0.739 2.849 -4.370 1.00 97.88 242 SER A N 1
ATOM 1828 C CA . SER A 1 242 ? -0.315 4.252 -4.388 1.00 97.88 242 SER A CA 1
ATOM 1829 C C . SER A 1 242 ? 1.090 4.438 -3.819 1.00 97.88 242 SER A C 1
ATOM 1831 O O . SER A 1 242 ? 1.376 4.056 -2.685 1.00 97.88 242 SER A O 1
ATOM 1833 N N . LEU A 1 243 ? 1.925 5.141 -4.575 1.00 97.56 243 LEU A N 1
ATOM 1834 C CA . LEU A 1 243 ? 3.284 5.522 -4.214 1.00 97.56 243 LEU A CA 1
ATOM 1835 C C . LEU A 1 243 ? 3.262 6.929 -3.610 1.00 97.56 243 LEU A C 1
ATOM 1837 O O . LEU A 1 243 ? 3.508 7.921 -4.283 1.00 97.56 243 LEU A O 1
ATOM 1841 N N . GLN A 1 244 ? 2.877 7.032 -2.340 1.00 96.25 244 GLN A N 1
ATOM 1842 C CA . GLN A 1 244 ? 2.898 8.294 -1.597 1.00 96.25 244 GLN A CA 1
ATOM 1843 C C . GLN A 1 244 ? 3.565 8.099 -0.237 1.00 96.25 244 GLN A C 1
ATOM 1845 O O . GLN A 1 244 ? 3.348 7.089 0.444 1.00 96.25 244 GLN A O 1
ATOM 1850 N N . GLY A 1 245 ? 4.338 9.093 0.196 1.00 94.88 245 GLY A N 1
ATOM 1851 C CA . GLY A 1 245 ? 4.952 9.107 1.520 1.00 94.88 245 GLY A CA 1
ATOM 1852 C C . GLY A 1 245 ? 6.377 9.634 1.497 1.00 94.88 245 GLY A C 1
ATOM 1853 O O . GLY A 1 245 ? 6.678 10.585 0.791 1.00 94.88 245 GLY A O 1
ATOM 1854 N N . ASN A 1 246 ? 7.248 9.042 2.308 1.00 96.50 246 ASN A N 1
ATOM 1855 C CA . ASN A 1 246 ? 8.673 9.361 2.284 1.00 96.50 246 ASN A CA 1
ATOM 1856 C C . ASN A 1 246 ? 9.362 8.617 1.124 1.00 96.50 246 ASN A C 1
ATOM 1858 O O . ASN A 1 246 ? 8.938 7.493 0.837 1.00 96.50 246 ASN A O 1
ATOM 1862 N N . PRO A 1 247 ? 10.420 9.188 0.514 1.00 96.44 247 PRO A N 1
ATOM 1863 C CA . PRO A 1 247 ? 11.170 8.562 -0.580 1.00 96.44 247 PRO A CA 1
ATOM 1864 C C . PRO A 1 247 ? 11.557 7.100 -0.312 1.00 96.44 247 PRO A C 1
ATOM 1866 O O . PRO A 1 247 ? 11.192 6.233 -1.098 1.00 96.44 247 PRO A O 1
ATOM 1869 N N . ASP A 1 248 ? 12.129 6.797 0.859 1.00 95.06 248 ASP A N 1
ATOM 1870 C CA . ASP A 1 248 ? 12.534 5.429 1.233 1.00 95.06 248 ASP A CA 1
ATOM 1871 C C . ASP A 1 248 ? 11.367 4.425 1.194 1.00 95.06 248 ASP A C 1
ATOM 1873 O O . ASP A 1 248 ? 11.505 3.268 0.798 1.00 95.06 248 ASP A O 1
ATOM 1877 N N . ARG A 1 249 ? 10.170 4.865 1.610 1.00 94.62 249 ARG A N 1
ATOM 1878 C CA . ARG A 1 249 ? 8.964 4.029 1.562 1.00 94.62 249 ARG A CA 1
ATOM 1879 C C . ARG A 1 249 ? 8.490 3.853 0.126 1.00 94.62 249 ARG A C 1
ATOM 1881 O O . ARG A 1 249 ? 8.020 2.772 -0.214 1.00 94.62 249 ARG A O 1
ATOM 1888 N N . VAL A 1 250 ? 8.547 4.911 -0.677 1.00 97.38 250 VAL A N 1
ATOM 1889 C CA . VAL A 1 250 ? 8.142 4.880 -2.084 1.00 97.38 250 VAL A CA 1
ATOM 1890 C C . VAL A 1 250 ? 9.016 3.901 -2.862 1.00 97.38 250 VAL A C 1
ATOM 1892 O O . VAL A 1 250 ? 8.466 3.040 -3.543 1.00 97.38 250 VAL A O 1
ATOM 1895 N N . GLU A 1 251 ? 10.333 3.951 -2.672 1.00 96.50 251 GLU A N 1
ATOM 1896 C CA . GLU A 1 251 ? 11.285 3.015 -3.273 1.00 96.50 251 GLU A CA 1
ATOM 1897 C C . GLU A 1 251 ? 11.008 1.568 -2.842 1.00 96.50 251 GLU A C 1
ATOM 1899 O O . GLU A 1 251 ? 10.840 0.687 -3.686 1.00 96.50 251 GLU A O 1
ATOM 1904 N N . ALA A 1 252 ? 10.850 1.323 -1.535 1.00 93.19 252 ALA A N 1
ATOM 1905 C CA . ALA A 1 252 ? 10.551 -0.012 -1.019 1.00 93.19 252 ALA A CA 1
ATOM 1906 C C . ALA A 1 252 ? 9.225 -0.577 -1.564 1.00 93.19 252 ALA A C 1
ATOM 1908 O O . ALA A 1 252 ? 9.131 -1.762 -1.889 1.00 93.19 252 ALA A O 1
ATOM 1909 N N . MET A 1 253 ? 8.189 0.262 -1.671 1.00 96.88 253 MET A N 1
ATOM 1910 C CA . MET A 1 253 ? 6.899 -0.132 -2.244 1.00 96.88 253 MET A CA 1
ATOM 1911 C C . MET A 1 253 ? 7.011 -0.398 -3.744 1.00 96.88 253 MET A C 1
ATOM 1913 O O . MET A 1 253 ? 6.450 -1.381 -4.221 1.00 96.88 253 MET A O 1
ATOM 1917 N N . PHE A 1 254 ? 7.744 0.441 -4.476 1.00 97.56 254 PHE A N 1
ATOM 1918 C CA . PHE A 1 254 ? 7.961 0.252 -5.903 1.00 97.56 254 PHE A CA 1
ATOM 1919 C C . PHE A 1 254 ? 8.696 -1.061 -6.172 1.00 97.56 254 PHE A C 1
ATOM 1921 O O . PHE A 1 254 ? 8.171 -1.897 -6.897 1.00 97.56 254 PHE A O 1
ATOM 1928 N N . GLY A 1 255 ? 9.833 -1.299 -5.507 1.00 95.25 255 GLY A N 1
ATOM 1929 C CA . GLY A 1 255 ? 10.619 -2.525 -5.663 1.00 95.25 255 GLY A CA 1
ATOM 1930 C C . GLY A 1 255 ? 9.842 -3.798 -5.316 1.00 95.25 255 GLY A C 1
ATOM 1931 O O . GLY A 1 255 ? 9.970 -4.802 -6.009 1.00 95.25 255 GLY A O 1
ATOM 1932 N N . LYS A 1 256 ? 8.968 -3.755 -4.298 1.00 97.31 256 LYS A N 1
ATOM 1933 C CA . LYS A 1 256 ? 8.113 -4.898 -3.930 1.00 97.31 256 LYS A CA 1
ATOM 1934 C C . LYS A 1 256 ? 7.114 -5.284 -5.030 1.00 97.31 256 LYS A C 1
ATOM 1936 O O . LYS A 1 256 ? 6.794 -6.461 -5.166 1.00 97.31 256 LYS A O 1
ATOM 1941 N N . HIS A 1 257 ? 6.588 -4.304 -5.760 1.00 97.69 257 HIS A N 1
ATOM 1942 C CA . HIS A 1 257 ? 5.574 -4.501 -6.803 1.00 97.69 257 HIS A CA 1
ATOM 1943 C C . HIS A 1 257 ? 6.156 -4.449 -8.224 1.00 97.69 257 HIS A C 1
ATOM 1945 O O . HIS A 1 257 ? 5.407 -4.457 -9.199 1.00 97.69 257 HIS A O 1
ATOM 1951 N N . PHE A 1 258 ? 7.481 -4.385 -8.346 1.00 97.19 258 PHE A N 1
ATOM 1952 C CA . PHE A 1 258 ? 8.180 -4.289 -9.615 1.00 97.19 258 PHE A CA 1
ATOM 1953 C C . PHE A 1 258 ? 8.259 -5.660 -10.289 1.00 97.19 258 PHE A C 1
ATOM 1955 O O . PHE A 1 258 ? 8.999 -6.541 -9.851 1.00 97.19 258 PHE A O 1
ATOM 1962 N N . ALA A 1 259 ? 7.493 -5.835 -11.361 1.00 97.00 259 ALA A N 1
ATOM 1963 C CA . ALA A 1 259 ? 7.524 -7.032 -12.189 1.00 97.00 259 ALA A CA 1
ATOM 1964 C C . ALA A 1 259 ? 7.217 -6.683 -13.652 1.00 97.00 259 ALA A C 1
ATOM 1966 O O . ALA A 1 259 ? 6.705 -5.603 -13.953 1.00 97.00 259 ALA A O 1
ATOM 1967 N N . ASP A 1 260 ? 7.542 -7.596 -14.565 1.00 97.94 260 ASP A N 1
ATOM 1968 C CA . ASP A 1 260 ? 7.164 -7.454 -15.971 1.00 97.94 260 ASP A CA 1
ATOM 1969 C C . ASP A 1 260 ? 5.63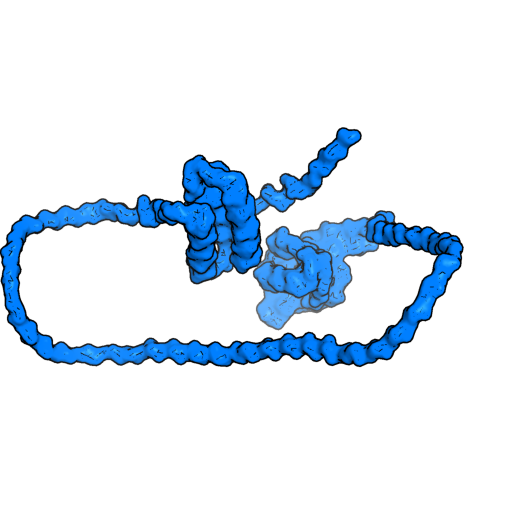6 -7.482 -16.134 1.00 97.94 260 ASP A C 1
ATOM 1971 O O . ASP A 1 260 ? 4.936 -8.252 -15.474 1.00 97.94 260 ASP A O 1
ATOM 1975 N N . GLY A 1 261 ? 5.116 -6.617 -17.000 1.00 97.19 261 GLY A N 1
ATOM 1976 C CA . GLY A 1 261 ? 3.695 -6.517 -17.321 1.00 97.19 261 GLY A CA 1
ATOM 1977 C C . GLY A 1 261 ? 2.826 -5.823 -16.269 1.00 97.19 261 GLY A C 1
ATOM 1978 O O . GLY A 1 261 ? 1.610 -5.785 -16.445 1.00 97.19 261 GLY A O 1
ATOM 1979 N N . VAL A 1 262 ? 3.389 -5.263 -15.190 1.00 98.12 262 VAL A N 1
ATOM 1980 C CA . VAL A 1 262 ? 2.576 -4.586 -14.162 1.00 98.12 262 VAL A CA 1
ATOM 1981 C C . VAL A 1 262 ? 2.065 -3.233 -14.647 1.00 98.12 262 VAL A C 1
ATOM 1983 O O . VAL A 1 262 ? 2.791 -2.469 -15.281 1.00 98.12 262 VAL A O 1
ATOM 1986 N N . GLU A 1 263 ? 0.818 -2.897 -14.318 1.00 98.38 263 GLU A N 1
ATOM 1987 C CA . GLU A 1 263 ? 0.270 -1.579 -14.637 1.00 98.38 263 GLU A CA 1
ATOM 1988 C C . GLU A 1 263 ? 0.856 -0.500 -13.714 1.00 98.38 263 GLU A C 1
ATOM 1990 O O . GLU A 1 263 ? 0.897 -0.648 -12.487 1.00 98.38 263 GLU A O 1
ATOM 1995 N N . ILE A 1 264 ? 1.266 0.618 -14.306 1.00 98.56 264 ILE A N 1
ATOM 1996 C CA . ILE A 1 264 ? 1.697 1.831 -13.617 1.00 98.56 264 ILE A CA 1
ATOM 1997 C C . ILE A 1 264 ? 0.798 3.010 -13.994 1.00 98.56 264 ILE A C 1
ATOM 1999 O O . ILE A 1 264 ? 0.383 3.151 -15.143 1.00 98.56 264 ILE A O 1
ATOM 2003 N N . THR A 1 265 ? 0.534 3.901 -13.033 1.00 98.50 265 THR A N 1
ATOM 2004 C CA . THR A 1 265 ? -0.155 5.176 -13.289 1.00 98.50 265 THR A CA 1
ATOM 2005 C C . THR A 1 265 ? 0.829 6.331 -13.206 1.00 98.50 265 THR A C 1
ATOM 2007 O O . THR A 1 265 ? 1.394 6.621 -12.148 1.00 98.50 265 THR A O 1
ATOM 2010 N N . VAL A 1 266 ? 0.973 7.044 -14.311 1.00 98.31 266 VAL A N 1
ATOM 2011 C CA . VAL A 1 266 ? 1.888 8.162 -14.497 1.00 98.31 266 VAL A CA 1
ATOM 2012 C C . VAL A 1 266 ? 1.139 9.488 -14.448 1.00 98.31 266 VAL A C 1
ATOM 2014 O O . VAL A 1 266 ? 0.118 9.669 -15.107 1.00 98.31 266 VAL A O 1
ATOM 2017 N N . ARG A 1 267 ? 1.677 10.448 -13.699 1.00 97.62 267 ARG A N 1
ATOM 2018 C CA . ARG A 1 267 ? 1.257 11.846 -13.696 1.00 97.62 267 ARG A CA 1
ATOM 2019 C C . ARG A 1 267 ? 2.186 12.660 -14.590 1.00 97.62 267 ARG A C 1
ATOM 2021 O O . ARG A 1 267 ? 3.373 12.779 -14.298 1.00 97.62 267 ARG A O 1
ATOM 2028 N N . ARG A 1 268 ? 1.611 13.286 -15.619 1.00 97.56 268 ARG A N 1
ATOM 2029 C CA . ARG A 1 268 ? 2.317 14.164 -16.560 1.00 97.56 268 ARG A CA 1
ATOM 2030 C C . ARG A 1 268 ? 1.838 15.605 -16.430 1.00 97.56 268 ARG A C 1
ATOM 2032 O O . ARG A 1 268 ? 0.631 15.867 -16.456 1.00 97.56 268 ARG A O 1
ATOM 2039 N N . SER A 1 269 ? 2.780 16.534 -16.290 1.00 93.94 269 SER A N 1
ATOM 2040 C CA . SER A 1 269 ? 2.506 17.974 -16.365 1.00 93.94 269 SER A CA 1
ATOM 2041 C C . SER A 1 269 ? 2.235 18.367 -17.818 1.00 93.94 269 SER A C 1
ATOM 2043 O O . SER A 1 269 ? 2.975 17.941 -18.702 1.00 93.94 269 SER A O 1
ATOM 2045 N N . GLN A 1 270 ? 1.168 19.133 -18.062 1.00 84.50 270 GLN A N 1
ATOM 2046 C CA . GLN A 1 270 ? 0.907 19.744 -19.373 1.00 84.50 270 GLN A CA 1
ATOM 2047 C C . GLN A 1 270 ? 1.783 20.973 -19.614 1.00 84.50 270 GLN A C 1
ATOM 2049 O O . GLN A 1 270 ? 2.142 21.656 -18.620 1.00 84.50 270 GLN A O 1
#